Protein AF-A0A3G2SA84-F1 (afdb_monomer)

Secondary structure (DSSP, 8-state):
--HHHHHHHHHHHHHHHHHHHHHHHHHHHHHHHHHHHHHHHHHHHHHHHHHHHHHHHHHHHHHHHHHHHHHHHHHHHHHHHHHHHHHHHHHHHTT------HHHHHHHHHHHHHHHHS-----------HHHHHHHHHHHHTTPPP---------------------PPPP---HHHHHHHHHHHHHHHHHHHHHGGGS--------------S-HHHHHHHHHHHTT--HHHHHT----TTSS-PPPHHHHHHHHHHHHHHHHHHHHHHHHHHHHHHHHHHHH--

Organism: Malassezia restricta (strain ATCC 96810 / NBRC 103918 / CBS 7877) (NCBI:txid425264)

pLDDT: mean 78.72, std 18.04, range [33.28, 97.56]

Foldseek 3Di:
DDPVVVVVVVVVVVVVVVVVVVVVVVVVVVVVVVVVVVVVVVVVVVVVVVVVVVVVVVVVVVVVVVVVVVVVVVVVVVVVVVVVVVVQVVCVVVVNNPPPDVVVVVVVVVVVVVVVPDPDPPDPPPPQDPVLVVVCVVCVVVVHDRDDPPPPPDDDDDDDDDDDDDDDDDDPDDPVVVVVVVVVVVVVVVVVVVVVVPPDPDDDDDDDPPPCDPDPVVVVQVVCVVVVHGPVVVVPDPPPDPPPPDDDPVNVVVVVVVVVVVVVVVVVVVVVVVVVVVVVVVVVVD

Structure (mmCIF, N/CA/C/O backbone):
data_AF-A0A3G2SA84-F1
#
_entry.id   AF-A0A3G2SA84-F1
#
loop_
_atom_site.group_PDB
_atom_site.id
_atom_site.type_s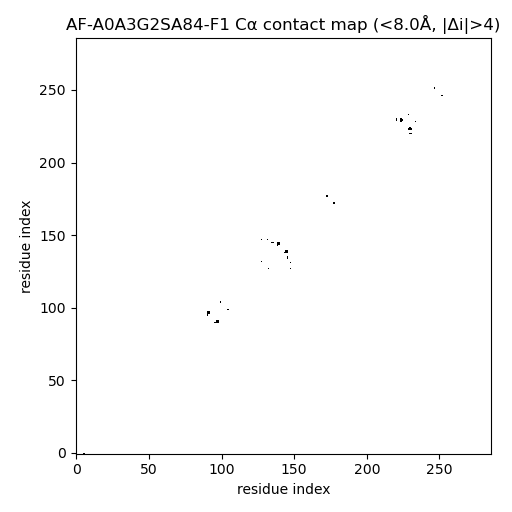ymbol
_atom_site.label_atom_id
_atom_site.label_alt_id
_atom_site.label_comp_id
_atom_site.label_asym_id
_atom_site.label_entity_id
_atom_site.label_seq_id
_atom_site.pdbx_PDB_ins_code
_atom_site.Cartn_x
_atom_site.Cartn_y
_atom_site.Cartn_z
_atom_site.occupancy
_atom_site.B_iso_or_equiv
_atom_site.auth_seq_id
_atom_site.auth_comp_id
_atom_site.auth_asym_id
_atom_site.auth_atom_id
_atom_site.pdbx_PDB_model_num
ATOM 1 N N . MET A 1 1 ? -43.680 -10.833 73.337 1.00 53.16 1 MET A N 1
ATOM 2 C CA . MET A 1 1 ? -42.307 -11.145 72.885 1.00 53.16 1 MET A CA 1
ATOM 3 C C . MET A 1 1 ? -41.329 -10.438 73.801 1.00 53.16 1 MET A C 1
ATOM 5 O O . MET A 1 1 ? -41.550 -9.271 74.111 1.00 53.16 1 MET A O 1
ATOM 9 N N . GLY A 1 2 ? -40.329 -11.151 74.315 1.00 69.25 2 GLY A N 1
ATOM 10 C CA . GLY A 1 2 ? -39.406 -10.612 75.316 1.00 69.25 2 GLY A CA 1
ATOM 11 C C . GLY A 1 2 ? -38.371 -9.669 74.696 1.00 69.25 2 GLY A C 1
ATOM 12 O O . GLY A 1 2 ? -37.896 -9.901 73.588 1.00 69.25 2 GLY A O 1
ATOM 13 N N . SER A 1 3 ? -37.969 -8.618 75.419 1.00 72.12 3 SER A N 1
ATOM 14 C CA . SER A 1 3 ? -36.932 -7.648 74.995 1.00 72.12 3 SER A CA 1
ATOM 15 C C . SER A 1 3 ? -35.609 -8.306 74.543 1.00 72.12 3 SER A C 1
ATOM 17 O O . SER A 1 3 ? -34.886 -7.776 73.699 1.00 72.12 3 SER A O 1
ATOM 19 N N . SER A 1 4 ? -35.299 -9.496 75.060 1.00 75.75 4 SER A N 1
ATOM 20 C CA . SER A 1 4 ? -34.138 -10.315 74.691 1.00 75.75 4 SER A CA 1
ATOM 21 C C . SER A 1 4 ? -34.237 -10.952 73.295 1.00 75.75 4 SER A C 1
ATOM 23 O O . SER A 1 4 ? -33.223 -11.057 72.604 1.00 75.75 4 SER A O 1
ATOM 25 N N . GLU A 1 5 ? -35.431 -11.344 72.851 1.00 81.75 5 GLU A N 1
ATOM 26 C CA . GLU A 1 5 ? -35.658 -11.972 71.540 1.00 81.75 5 GLU A CA 1
ATOM 27 C C . GLU A 1 5 ? -35.527 -10.950 70.408 1.00 81.75 5 GLU A C 1
ATOM 29 O O . GLU A 1 5 ? -34.874 -11.219 69.401 1.00 81.75 5 GLU A O 1
ATOM 34 N N . LEU A 1 6 ? -36.046 -9.736 70.617 1.00 83.38 6 LEU A N 1
ATOM 35 C CA . LEU A 1 6 ? -35.917 -8.623 69.670 1.00 83.38 6 LEU A CA 1
ATOM 36 C C . LEU A 1 6 ? -34.449 -8.238 69.426 1.00 83.38 6 LEU A C 1
ATOM 38 O O . LEU A 1 6 ? -34.050 -8.001 68.287 1.00 83.38 6 LEU A O 1
ATOM 42 N N . LYS A 1 7 ? -33.619 -8.233 70.478 1.00 87.38 7 LYS A N 1
ATOM 43 C CA . LYS A 1 7 ? -32.178 -7.952 70.361 1.00 87.38 7 LYS A CA 1
ATOM 44 C C . LYS A 1 7 ? -31.438 -9.033 69.569 1.00 87.38 7 LYS A C 1
ATOM 46 O O . LYS A 1 7 ? -30.579 -8.699 68.757 1.00 87.38 7 LYS A O 1
ATOM 51 N N . ARG A 1 8 ? -31.776 -10.314 69.769 1.00 87.50 8 ARG A N 1
ATOM 52 C CA . ARG A 1 8 ? -31.201 -11.423 68.984 1.00 87.50 8 ARG A CA 1
ATOM 53 C C . ARG A 1 8 ? -31.606 -11.348 67.514 1.00 87.50 8 ARG A C 1
ATOM 55 O O . ARG A 1 8 ? -30.733 -11.453 66.659 1.00 87.50 8 ARG A O 1
ATOM 62 N N . ALA A 1 9 ? -32.881 -11.092 67.227 1.00 88.38 9 ALA A N 1
ATOM 63 C CA . ALA A 1 9 ? -33.373 -10.957 65.857 1.00 88.38 9 ALA A CA 1
ATOM 64 C C . ALA A 1 9 ? -32.703 -9.789 65.110 1.00 88.38 9 ALA A C 1
ATOM 66 O O . ALA A 1 9 ? -32.281 -9.949 63.966 1.00 88.38 9 ALA A O 1
ATOM 67 N N . ALA A 1 10 ? -32.528 -8.636 65.766 1.00 87.50 10 ALA A N 1
ATOM 68 C CA . ALA A 1 10 ? -31.827 -7.489 65.184 1.00 87.50 10 ALA A CA 1
ATOM 69 C C . ALA A 1 10 ? -30.344 -7.791 64.890 1.00 87.50 10 ALA A C 1
ATOM 71 O O . ALA A 1 10 ? -29.813 -7.395 63.851 1.00 87.50 10 ALA A O 1
ATOM 72 N N . LEU A 1 11 ? -29.675 -8.529 65.781 1.00 91.19 11 LEU A N 1
ATOM 73 C CA . LEU A 1 11 ? -28.276 -8.916 65.605 1.00 91.19 11 LEU A CA 1
ATOM 74 C C . LEU A 1 11 ? -28.107 -9.928 64.459 1.00 91.19 11 LEU A C 1
ATOM 76 O O . LEU A 1 11 ? -27.184 -9.799 63.657 1.00 91.19 11 LEU A O 1
ATOM 80 N N . GLU A 1 12 ? -29.038 -10.872 64.319 1.00 92.44 12 GLU A N 1
ATOM 81 C CA . GLU A 1 12 ? -29.069 -11.831 63.210 1.00 92.44 12 GLU A CA 1
ATOM 82 C C . GLU A 1 12 ? -29.350 -11.143 61.861 1.00 92.44 12 GLU A C 1
ATOM 84 O O . GLU A 1 12 ? -28.709 -11.450 60.855 1.00 92.44 12 GLU A O 1
ATOM 89 N N . GLN A 1 13 ? -30.257 -10.161 61.830 1.00 92.25 13 GLN A N 1
ATOM 90 C CA . GLN A 1 13 ? -30.495 -9.338 60.639 1.00 92.25 13 GLN A CA 1
ATOM 91 C C . GLN A 1 13 ? -29.253 -8.531 60.245 1.00 92.25 13 GLN A C 1
ATOM 93 O O . GLN A 1 13 ? -28.894 -8.503 59.068 1.00 92.25 13 GLN A O 1
ATOM 98 N N . SER A 1 14 ? -28.550 -7.939 61.214 1.00 93.19 14 SER A N 1
ATOM 99 C CA . SER A 1 14 ? -27.297 -7.220 60.960 1.00 93.19 14 SER A CA 1
ATOM 100 C C . SER A 1 14 ? -26.203 -8.142 60.406 1.00 93.19 14 SER A C 1
ATOM 102 O O . SER A 1 14 ? -25.511 -7.782 59.453 1.00 93.19 14 SER A O 1
ATOM 104 N N . GLN A 1 15 ? -26.075 -9.362 60.938 1.00 94.38 15 GLN A N 1
ATOM 105 C CA . GLN A 1 15 ? -25.141 -10.365 60.415 1.00 94.38 15 GLN A CA 1
ATOM 106 C C . GLN A 1 15 ? -25.492 -10.789 58.983 1.00 94.38 15 GLN A C 1
ATOM 108 O O . GLN A 1 15 ? -24.606 -10.855 58.130 1.00 94.38 15 GLN A O 1
ATOM 113 N N . LYS A 1 16 ? -26.780 -11.006 58.684 1.00 95.00 16 LYS A N 1
ATOM 114 C CA . LYS A 1 16 ? -27.248 -11.305 57.321 1.00 95.00 16 LYS A CA 1
ATOM 115 C C . LYS A 1 16 ? -26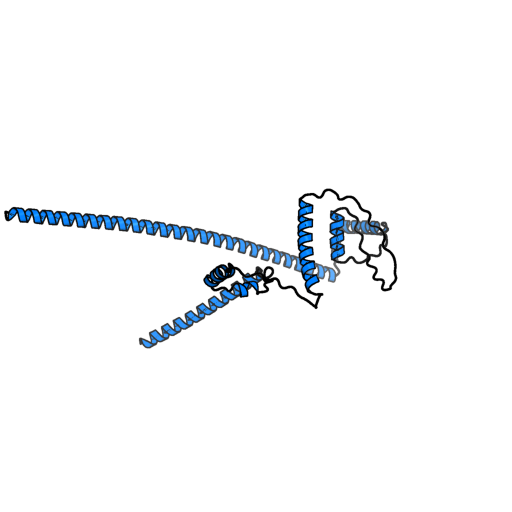.911 -10.168 56.357 1.00 95.00 16 LYS A C 1
ATOM 117 O O . LYS A 1 16 ? -26.348 -10.440 55.300 1.00 95.00 16 LYS A O 1
ATOM 122 N N . GLN A 1 17 ? -27.159 -8.916 56.741 1.00 93.88 17 GLN A N 1
ATOM 123 C CA . GLN A 1 17 ? -26.816 -7.742 55.929 1.00 93.88 17 GLN A CA 1
ATOM 124 C C . GLN A 1 17 ? -25.309 -7.638 55.667 1.00 93.88 17 GLN A C 1
ATOM 126 O O . GLN A 1 17 ? -24.907 -7.435 54.525 1.00 93.88 17 GLN A O 1
ATOM 131 N N . ARG A 1 18 ? -24.463 -7.852 56.684 1.00 94.38 18 ARG A N 1
ATOM 132 C CA . ARG A 1 18 ? -23.000 -7.877 56.508 1.00 94.38 18 ARG A CA 1
ATOM 133 C C . ARG A 1 18 ? -22.563 -8.971 55.537 1.00 94.38 18 ARG A C 1
ATOM 135 O O . ARG A 1 18 ? -21.857 -8.679 54.584 1.00 94.38 18 ARG A O 1
ATOM 142 N N . SER A 1 19 ? -23.084 -10.189 55.693 1.00 94.75 19 SER A N 1
ATOM 143 C CA . SER A 1 19 ? -22.767 -11.298 54.782 1.00 94.75 19 SER A CA 1
ATOM 144 C C . SER A 1 19 ? -23.201 -11.034 53.333 1.00 94.75 19 SER A C 1
ATOM 146 O O . SER A 1 19 ? -22.548 -11.488 52.397 1.00 94.75 19 SER A O 1
ATOM 148 N N . GLN A 1 20 ? -24.298 -10.297 53.129 1.00 95.19 20 GLN A N 1
ATOM 149 C CA . GLN A 1 20 ? -24.756 -9.894 51.798 1.00 95.19 20 GLN A CA 1
ATOM 150 C C . GLN A 1 20 ? -23.843 -8.824 51.192 1.00 95.19 20 GLN A C 1
ATOM 152 O O . GLN A 1 20 ? -23.526 -8.906 50.008 1.00 95.19 20 GLN A O 1
ATOM 157 N N . LEU A 1 21 ? -23.385 -7.861 51.997 1.00 94.81 21 LEU A N 1
ATOM 158 C CA . LEU A 1 21 ? -22.414 -6.854 51.568 1.00 94.81 21 LEU A CA 1
ATOM 159 C C . LEU A 1 21 ? -21.064 -7.485 51.211 1.00 94.81 21 LEU A C 1
ATOM 161 O O . LEU A 1 21 ? -20.511 -7.157 50.164 1.00 94.81 21 LEU A O 1
ATOM 165 N N . ASP A 1 22 ? -20.573 -8.427 52.016 1.00 95.56 22 ASP A N 1
ATOM 166 C CA . ASP A 1 22 ? -19.314 -9.129 51.750 1.00 95.56 22 ASP A CA 1
ATOM 167 C C . ASP A 1 22 ? -19.397 -9.942 50.451 1.00 95.56 22 ASP A C 1
ATOM 169 O O . ASP A 1 22 ? -18.521 -9.836 49.592 1.00 95.56 22 ASP A O 1
ATOM 173 N N . LYS A 1 23 ? -20.506 -10.663 50.230 1.00 96.25 23 LYS A N 1
ATOM 174 C CA . LYS A 1 23 ? -20.761 -11.368 48.962 1.00 96.25 23 LYS A CA 1
ATOM 175 C C . LYS A 1 23 ? -20.810 -10.416 47.767 1.00 96.25 23 LYS A C 1
ATOM 177 O O . LYS A 1 23 ? -20.196 -10.697 46.742 1.00 96.25 23 LYS A O 1
ATOM 182 N N . ALA A 1 24 ? -21.485 -9.274 47.898 1.00 95.81 24 ALA A N 1
ATOM 183 C CA . ALA A 1 24 ? -21.556 -8.279 46.830 1.00 95.81 24 ALA A CA 1
ATOM 184 C C . ALA A 1 24 ? -20.178 -7.662 46.515 1.00 95.81 24 ALA A C 1
ATOM 186 O O . ALA A 1 24 ? -19.856 -7.407 45.351 1.00 95.81 24 ALA A O 1
ATOM 187 N N . LEU A 1 25 ? -19.338 -7.443 47.534 1.00 96.12 25 LEU A N 1
ATOM 188 C CA . LEU A 1 25 ? -17.960 -6.979 47.357 1.00 96.12 25 LEU A CA 1
ATOM 189 C C . LEU A 1 25 ? -17.093 -8.032 46.661 1.00 96.12 25 LEU A C 1
ATOM 191 O O . LEU A 1 25 ? -16.345 -7.690 45.742 1.00 96.12 25 LEU A O 1
ATOM 195 N N . GLU A 1 26 ? -17.220 -9.304 47.040 1.00 96.00 26 GLU A N 1
ATOM 196 C CA . GLU A 1 26 ? -16.517 -10.406 46.383 1.00 96.00 26 GLU A CA 1
ATOM 197 C C . GLU A 1 26 ? -16.931 -10.569 44.917 1.00 96.00 26 GLU A C 1
ATOM 199 O O . GLU A 1 26 ? -16.066 -10.707 44.049 1.00 96.00 26 GLU A O 1
ATOM 204 N N . GLU A 1 27 ? -18.229 -10.511 44.612 1.00 95.69 27 GLU A N 1
ATOM 205 C CA . GLU A 1 27 ? -18.736 -10.574 43.238 1.00 95.69 27 GLU A CA 1
ATOM 206 C C . GLU A 1 27 ? -18.230 -9.401 42.398 1.00 95.69 27 GLU A C 1
ATOM 208 O O . GLU A 1 27 ? -17.755 -9.596 41.276 1.00 95.69 27 GLU A O 1
ATOM 213 N N . ARG A 1 28 ? -18.230 -8.186 42.956 1.00 95.25 28 ARG A N 1
ATOM 214 C CA . ARG A 1 28 ? -17.665 -7.010 42.287 1.00 95.25 28 ARG A CA 1
ATOM 215 C C . ARG A 1 28 ? -16.163 -7.165 42.036 1.00 95.25 28 ARG A C 1
ATOM 217 O O . ARG A 1 28 ? -15.685 -6.785 40.968 1.00 95.25 28 ARG A O 1
ATOM 224 N N . ALA A 1 29 ? -15.420 -7.734 42.983 1.00 95.94 29 ALA A N 1
ATOM 225 C CA . ALA A 1 29 ? -13.989 -7.991 42.836 1.00 95.94 29 ALA A CA 1
ATOM 226 C C . ALA A 1 29 ? -13.683 -9.099 41.813 1.00 95.94 29 ALA A C 1
ATOM 228 O O . ALA A 1 29 ? -12.644 -9.052 41.154 1.00 95.94 29 ALA A O 1
ATOM 229 N N . ARG A 1 30 ? -14.560 -10.101 41.668 1.00 96.38 30 ARG A N 1
ATOM 230 C CA . ARG A 1 30 ? -14.465 -11.117 40.603 1.00 96.38 30 ARG A CA 1
ATOM 231 C C . ARG A 1 30 ? -14.746 -10.494 39.241 1.00 96.38 30 ARG A C 1
ATOM 233 O O . ARG A 1 30 ? -13.886 -10.563 38.373 1.00 96.38 30 ARG A O 1
ATOM 240 N N . LYS A 1 31 ? -15.857 -9.765 39.114 1.00 96.50 31 LYS A N 1
ATOM 241 C CA . LYS A 1 31 ? -16.227 -9.068 37.879 1.00 96.50 31 LYS A CA 1
ATOM 242 C C . LYS A 1 31 ? -15.128 -8.121 37.402 1.00 96.50 31 LYS A C 1
ATOM 244 O O . LYS A 1 31 ? -14.775 -8.148 36.234 1.00 96.50 31 LYS A O 1
ATOM 249 N N . LYS A 1 32 ? -14.520 -7.350 38.311 1.00 97.12 32 LYS A N 1
ATOM 250 C CA . LYS A 1 32 ? -13.402 -6.461 37.969 1.00 97.12 32 LYS A CA 1
ATOM 251 C C . LYS A 1 32 ? -12.199 -7.225 37.402 1.00 97.12 32 LYS A C 1
ATOM 253 O O . LYS A 1 32 ? -11.620 -6.785 36.418 1.00 97.12 32 LYS A O 1
ATOM 258 N N . ARG A 1 33 ? -11.838 -8.367 37.996 1.00 96.06 33 ARG A N 1
ATOM 259 C CA . ARG A 1 33 ? -10.738 -9.212 37.500 1.00 96.06 33 ARG A CA 1
ATOM 260 C C . ARG A 1 33 ? -11.055 -9.821 36.137 1.00 96.06 33 ARG A C 1
ATOM 262 O O . ARG A 1 33 ? -10.176 -9.878 35.284 1.00 96.06 33 ARG A O 1
ATOM 269 N N . ASP A 1 34 ? -12.292 -10.254 35.924 1.00 95.81 34 ASP A N 1
ATOM 270 C CA . ASP A 1 34 ? -12.723 -10.794 34.634 1.00 95.81 34 ASP A CA 1
ATOM 271 C C . ASP A 1 34 ? -12.750 -9.700 33.558 1.00 95.81 34 ASP A C 1
ATOM 273 O O . ASP A 1 34 ? -12.231 -9.906 32.463 1.00 95.81 34 ASP A O 1
ATOM 277 N N . ASP A 1 35 ? -13.240 -8.504 33.891 1.00 95.62 35 ASP A N 1
ATOM 278 C CA . ASP A 1 35 ? -13.204 -7.337 33.008 1.00 95.62 35 ASP A CA 1
ATOM 279 C C . ASP A 1 35 ? -11.753 -6.963 32.650 1.00 95.62 35 ASP A C 1
ATOM 281 O O . ASP A 1 35 ? -11.444 -6.745 31.480 1.00 95.62 35 ASP A O 1
ATOM 285 N N . GLU A 1 36 ? -10.834 -6.949 33.621 1.00 96.44 36 GLU A N 1
ATOM 286 C CA . GLU A 1 36 ? -9.402 -6.699 33.391 1.00 96.44 36 GLU A CA 1
ATOM 287 C C . GLU A 1 36 ? -8.766 -7.753 32.469 1.00 96.44 36 GLU A C 1
ATOM 289 O O . GLU A 1 36 ? -7.988 -7.398 31.580 1.00 96.44 36 GLU A O 1
ATOM 294 N N . ARG A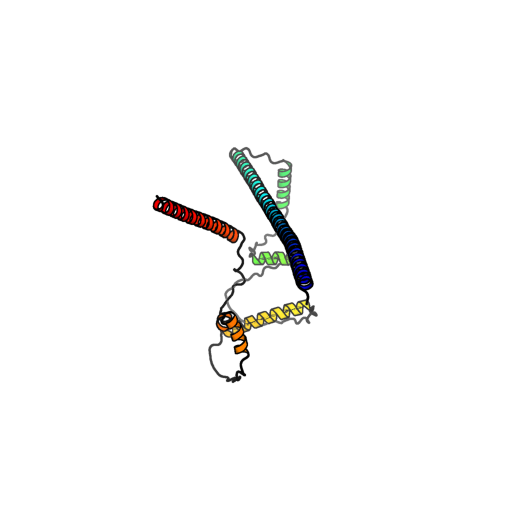 1 37 ? -9.125 -9.035 32.620 1.00 96.31 37 ARG A N 1
ATOM 295 C CA . ARG A 1 37 ? -8.673 -10.112 31.722 1.00 96.31 37 ARG A CA 1
ATOM 296 C C . ARG A 1 37 ? -9.211 -9.942 30.306 1.00 96.31 37 ARG A C 1
ATOM 298 O O . ARG A 1 37 ? -8.455 -10.052 29.349 1.00 96.31 37 ARG A O 1
ATOM 305 N N . VAL A 1 38 ? -10.491 -9.615 30.156 1.00 96.88 38 VAL A N 1
ATOM 306 C CA . VAL A 1 38 ? -11.087 -9.370 28.836 1.00 96.88 38 VAL A CA 1
ATOM 307 C C . VAL A 1 38 ? -10.446 -8.151 28.167 1.00 96.88 38 VAL A C 1
ATOM 309 O O . VAL A 1 38 ? -10.205 -8.158 26.958 1.00 96.88 38 VAL A O 1
ATOM 312 N N . GLN A 1 39 ? -10.139 -7.099 28.929 1.00 95.00 39 GLN A N 1
ATOM 313 C CA . GLN A 1 39 ? -9.450 -5.922 28.397 1.00 95.00 39 GLN A CA 1
ATOM 314 C C . GLN A 1 39 ? -8.013 -6.238 27.978 1.00 95.00 39 GLN A C 1
ATOM 316 O O . GLN A 1 39 ? -7.591 -5.795 26.909 1.00 95.00 39 GLN A O 1
ATOM 321 N N . SER A 1 40 ? -7.274 -7.022 28.767 1.00 95.88 40 SER A N 1
ATOM 322 C CA . SER A 1 40 ? -5.909 -7.418 28.411 1.00 95.88 40 SER A CA 1
ATOM 323 C C . SER A 1 40 ? -5.882 -8.342 27.192 1.00 95.88 40 SER A C 1
ATOM 325 O O . SER A 1 40 ? -5.071 -8.130 26.295 1.00 95.88 40 SER A O 1
ATOM 327 N N . GLU A 1 41 ? -6.821 -9.282 27.070 1.00 96.19 41 GLU A N 1
ATOM 328 C CA . GLU A 1 41 ? -6.967 -10.124 25.877 1.00 96.19 41 GLU A CA 1
ATOM 329 C C . GLU A 1 41 ? -7.286 -9.295 24.627 1.00 96.19 41 GLU A C 1
ATOM 331 O O . GLU A 1 41 ? -6.650 -9.470 23.587 1.00 96.19 41 GLU A O 1
ATOM 336 N N . ARG A 1 42 ? -8.207 -8.326 24.719 1.00 96.12 42 ARG A N 1
ATOM 337 C CA . ARG A 1 42 ? -8.501 -7.402 23.607 1.00 96.12 42 ARG A CA 1
ATOM 338 C C . ARG A 1 42 ? -7.301 -6.530 23.247 1.00 96.12 42 ARG A C 1
ATOM 340 O O . ARG A 1 42 ? -7.072 -6.267 22.066 1.00 96.12 42 ARG A O 1
ATOM 347 N N . ALA A 1 43 ? -6.543 -6.067 24.238 1.00 95.25 43 ALA A N 1
ATOM 348 C CA . ALA A 1 43 ? -5.325 -5.296 24.012 1.00 95.25 43 ALA A CA 1
ATOM 349 C C . ALA A 1 43 ? -4.257 -6.143 23.306 1.00 95.25 43 ALA A C 1
ATOM 351 O O . ALA A 1 43 ? -3.666 -5.678 22.332 1.00 95.25 43 ALA A O 1
ATOM 352 N N . ASN A 1 44 ? -4.081 -7.399 23.722 1.00 96.31 44 ASN A N 1
ATOM 353 C CA . ASN A 1 44 ? -3.167 -8.343 23.086 1.00 96.31 44 ASN A CA 1
ATOM 354 C C . ASN A 1 44 ? -3.582 -8.636 21.640 1.00 96.31 44 ASN A C 1
ATOM 356 O O . ASN A 1 44 ? -2.754 -8.522 20.743 1.00 96.31 44 ASN A O 1
ATOM 360 N N . GLN A 1 45 ? -4.867 -8.886 21.377 1.00 95.62 45 GLN A N 1
ATOM 361 C CA . GLN A 1 45 ? -5.375 -9.087 20.013 1.00 95.62 45 GLN A CA 1
ATOM 362 C C . GLN A 1 45 ? -5.126 -7.869 19.113 1.00 95.62 45 GLN A C 1
ATOM 364 O O . GLN A 1 45 ? -4.734 -8.010 17.953 1.00 95.62 45 GLN A O 1
ATOM 369 N N . ARG A 1 46 ? -5.315 -6.651 19.640 1.00 95.06 46 ARG A N 1
ATOM 370 C CA . ARG A 1 46 ? -4.984 -5.416 18.912 1.00 95.06 46 ARG A CA 1
ATOM 371 C C . ARG A 1 46 ? -3.485 -5.310 18.649 1.00 95.06 46 ARG A C 1
ATOM 373 O O . ARG A 1 46 ? -3.095 -4.967 17.537 1.00 95.06 46 ARG A O 1
ATOM 380 N N . ALA A 1 47 ? -2.649 -5.616 19.638 1.00 95.56 47 ALA A N 1
ATOM 381 C CA . ALA A 1 47 ? -1.197 -5.582 19.492 1.00 95.56 47 ALA A CA 1
ATOM 382 C C . ALA A 1 47 ? -0.702 -6.596 18.448 1.00 95.56 47 ALA A C 1
ATOM 384 O O . ALA A 1 47 ? 0.101 -6.240 17.587 1.00 95.56 47 ALA A O 1
ATOM 385 N N . GLU A 1 48 ? -1.229 -7.820 18.462 1.00 95.88 48 GLU A N 1
ATOM 386 C CA . GLU A 1 48 ? -0.937 -8.854 17.464 1.00 95.88 48 GLU A CA 1
ATOM 387 C C . GLU A 1 48 ? -1.367 -8.428 16.058 1.00 95.88 48 GLU A C 1
ATOM 389 O O . GLU A 1 48 ? -0.613 -8.593 15.095 1.00 95.88 48 GLU A O 1
ATOM 394 N N . TRP A 1 49 ? -2.553 -7.826 15.928 1.00 95.62 49 TRP A N 1
ATOM 395 C CA . TRP A 1 49 ? -3.026 -7.299 14.651 1.00 95.62 49 TRP A CA 1
ATOM 396 C C . TRP A 1 49 ? -2.101 -6.198 14.115 1.00 95.62 49 TRP A C 1
ATOM 398 O O . TRP A 1 49 ? -1.660 -6.278 12.966 1.00 95.62 49 TRP A O 1
ATOM 408 N N . MET A 1 50 ? -1.722 -5.231 14.959 1.00 95.12 50 MET A N 1
ATOM 409 C CA . MET A 1 50 ? -0.777 -4.167 14.595 1.00 95.12 50 MET A CA 1
ATOM 410 C C . MET A 1 50 ? 0.608 -4.724 14.241 1.00 95.12 50 MET A C 1
ATOM 412 O O . MET A 1 50 ? 1.240 -4.254 13.297 1.00 95.12 50 MET A O 1
ATOM 416 N N . ALA A 1 51 ? 1.099 -5.735 14.962 1.00 94.44 51 ALA A N 1
ATOM 417 C CA . ALA A 1 51 ? 2.375 -6.383 14.661 1.00 94.44 51 ALA A CA 1
ATOM 418 C C . ALA A 1 51 ? 2.341 -7.074 13.289 1.00 94.44 51 ALA A C 1
ATOM 420 O O . ALA A 1 51 ? 3.264 -6.927 12.485 1.00 94.44 51 ALA A O 1
ATOM 421 N N . ARG A 1 52 ? 1.238 -7.762 12.975 1.00 93.56 52 ARG A N 1
ATOM 422 C CA . ARG A 1 52 ? 1.023 -8.384 11.664 1.00 93.56 52 ARG A CA 1
ATOM 423 C C . ARG A 1 52 ? 0.934 -7.347 10.544 1.00 93.56 52 ARG A C 1
ATOM 425 O O . ARG A 1 52 ? 1.446 -7.583 9.450 1.00 93.56 52 ARG A O 1
ATOM 432 N N . GLU A 1 53 ? 0.296 -6.210 10.800 1.00 93.69 53 GLU A N 1
ATOM 433 C CA . GLU A 1 53 ? 0.209 -5.101 9.850 1.00 93.69 53 GLU A CA 1
ATOM 434 C C . GLU A 1 53 ? 1.587 -4.472 9.584 1.00 93.69 53 GLU A C 1
ATOM 436 O O . GLU A 1 53 ? 1.958 -4.268 8.426 1.00 93.69 53 GLU A O 1
ATOM 441 N N . ARG A 1 54 ? 2.391 -4.253 10.634 1.00 94.75 54 ARG A N 1
ATOM 442 C CA . ARG A 1 54 ? 3.778 -3.774 10.511 1.00 94.75 54 ARG A CA 1
ATOM 443 C C . ARG A 1 54 ? 4.618 -4.709 9.652 1.00 94.75 54 ARG A C 1
ATOM 445 O O . ARG A 1 54 ? 5.260 -4.242 8.720 1.00 94.75 54 ARG A O 1
ATOM 452 N N . LEU A 1 55 ? 4.527 -6.017 9.883 1.00 93.94 55 LEU A N 1
ATOM 453 C CA . LEU A 1 55 ? 5.269 -7.006 9.100 1.00 93.94 55 LEU A CA 1
ATOM 454 C C . LEU A 1 55 ? 4.852 -7.006 7.619 1.00 93.94 55 LEU A C 1
ATOM 456 O O . LEU A 1 55 ? 5.695 -7.136 6.732 1.00 93.94 55 LEU A O 1
ATOM 460 N N . ARG A 1 56 ? 3.560 -6.801 7.317 1.00 94.00 56 ARG A N 1
ATOM 461 C CA . ARG A 1 56 ? 3.099 -6.614 5.928 1.00 94.00 56 ARG A CA 1
ATOM 462 C C . ARG A 1 56 ? 3.694 -5.357 5.295 1.00 94.00 56 ARG A C 1
ATOM 464 O O . ARG A 1 56 ? 4.166 -5.429 4.162 1.00 94.00 56 ARG A O 1
ATOM 471 N N . ARG A 1 57 ? 3.695 -4.234 6.017 1.00 94.69 57 ARG A N 1
ATOM 472 C CA . ARG A 1 57 ? 4.265 -2.962 5.547 1.00 94.69 57 ARG A CA 1
ATOM 473 C C . ARG A 1 57 ? 5.774 -3.053 5.342 1.00 94.69 57 ARG A C 1
ATOM 475 O O . ARG A 1 57 ? 6.278 -2.555 4.343 1.00 94.69 57 ARG A O 1
ATOM 482 N N . GLU A 1 58 ? 6.495 -3.714 6.240 1.00 94.50 58 GLU A N 1
ATOM 483 C CA . GLU A 1 58 ? 7.932 -3.964 6.093 1.00 94.50 58 GLU A CA 1
ATOM 484 C C . GLU A 1 58 ? 8.229 -4.840 4.879 1.00 94.50 58 GLU A C 1
ATOM 486 O O . GLU A 1 58 ? 9.115 -4.510 4.096 1.00 94.50 58 GLU A O 1
ATOM 491 N N . LYS A 1 59 ? 7.439 -5.896 4.653 1.00 95.06 59 LYS A N 1
ATOM 492 C CA . LYS A 1 59 ? 7.574 -6.733 3.458 1.00 95.06 59 LYS A CA 1
ATOM 493 C C . LYS A 1 59 ? 7.352 -5.938 2.169 1.00 95.06 59 LYS A C 1
ATOM 495 O O . LYS A 1 59 ? 8.103 -6.117 1.217 1.00 95.06 59 LYS A O 1
ATOM 500 N N . GLN A 1 60 ? 6.350 -5.058 2.135 1.00 92.19 60 GLN A N 1
ATOM 501 C CA . GLN A 1 60 ? 6.123 -4.169 0.990 1.00 92.19 60 GLN A CA 1
ATOM 502 C C . GLN A 1 60 ? 7.304 -3.215 0.780 1.00 92.19 60 GLN A C 1
ATOM 504 O O . GLN A 1 60 ? 7.846 -3.157 -0.318 1.00 92.19 60 GLN A O 1
ATOM 509 N N . ARG A 1 61 ? 7.779 -2.560 1.846 1.00 95.44 61 ARG A N 1
ATOM 510 C CA . ARG A 1 61 ? 8.954 -1.676 1.783 1.00 95.44 61 ARG A CA 1
ATOM 511 C C . ARG A 1 61 ? 10.205 -2.398 1.288 1.00 95.44 61 ARG A C 1
ATOM 513 O O . ARG A 1 61 ? 10.957 -1.813 0.521 1.00 95.44 61 ARG A O 1
ATOM 520 N N . ALA A 1 62 ? 10.422 -3.645 1.702 1.00 95.50 62 ALA A N 1
ATOM 521 C CA . ALA A 1 62 ? 11.549 -4.448 1.237 1.00 95.50 62 ALA A CA 1
ATOM 522 C C . ALA A 1 62 ? 11.463 -4.732 -0.272 1.00 95.50 62 ALA A C 1
ATOM 524 O O . ALA A 1 62 ? 12.449 -4.561 -0.983 1.00 95.50 62 ALA A O 1
ATOM 525 N N . LEU A 1 63 ? 10.276 -5.088 -0.777 1.00 94.88 63 LEU A N 1
ATOM 526 C CA . LEU A 1 63 ? 10.052 -5.287 -2.214 1.00 94.88 63 LEU A CA 1
ATOM 527 C C . LEU A 1 63 ? 10.258 -3.992 -3.012 1.00 94.88 63 LEU A C 1
ATOM 529 O O . LEU A 1 63 ? 10.847 -4.011 -4.092 1.00 94.88 63 LEU A O 1
ATOM 533 N N . ASP A 1 64 ? 9.805 -2.856 -2.484 1.00 93.75 64 ASP A N 1
ATOM 534 C CA . ASP A 1 64 ? 10.001 -1.559 -3.135 1.00 93.75 64 ASP A CA 1
ATOM 535 C C . ASP A 1 64 ? 11.478 -1.145 -3.144 1.00 93.75 64 ASP A C 1
ATOM 537 O O . ASP A 1 64 ? 11.974 -0.647 -4.156 1.00 93.75 64 ASP A O 1
ATOM 541 N N . GLN A 1 65 ? 12.208 -1.404 -2.056 1.00 95.62 65 GLN A N 1
ATOM 542 C CA . GLN A 1 65 ? 13.655 -1.196 -1.993 1.00 95.62 65 GLN A CA 1
ATOM 543 C C . GLN A 1 65 ? 14.390 -2.050 -3.031 1.00 95.62 65 GLN A C 1
ATOM 545 O O . GLN A 1 65 ? 15.201 -1.508 -3.782 1.00 95.62 65 GLN A O 1
ATOM 550 N N . GLU A 1 66 ? 14.049 -3.334 -3.155 1.00 94.88 66 GLU A N 1
ATOM 551 C CA . GLU A 1 66 ? 14.625 -4.228 -4.166 1.00 94.88 66 GLU A CA 1
ATOM 552 C C . GLU A 1 66 ? 14.361 -3.716 -5.594 1.00 94.88 66 GLU A C 1
ATOM 554 O O . GLU A 1 66 ? 15.265 -3.680 -6.433 1.00 94.88 66 GLU A O 1
ATOM 559 N N . ARG A 1 67 ? 13.142 -3.233 -5.879 1.00 96.31 67 ARG A N 1
ATOM 560 C CA . ARG A 1 67 ? 12.813 -2.619 -7.180 1.00 96.31 67 ARG A CA 1
ATOM 561 C C . ARG A 1 67 ? 13.646 -1.367 -7.448 1.00 96.31 67 ARG A C 1
ATOM 563 O O . ARG A 1 67 ? 14.126 -1.192 -8.570 1.00 96.31 67 ARG A O 1
ATOM 570 N N . ILE A 1 68 ? 13.833 -0.504 -6.449 1.00 96.06 68 ILE A N 1
ATOM 571 C CA . ILE A 1 68 ? 14.652 0.711 -6.572 1.00 96.06 68 ILE A CA 1
ATOM 572 C C . ILE A 1 68 ? 16.119 0.348 -6.827 1.00 96.06 68 ILE A C 1
ATOM 574 O O . ILE A 1 68 ? 16.764 0.960 -7.680 1.00 96.06 68 ILE A O 1
ATOM 578 N N . GLU A 1 69 ? 16.660 -0.643 -6.122 1.00 95.94 69 GLU A N 1
ATOM 579 C CA . GLU A 1 69 ? 18.031 -1.121 -6.326 1.00 95.94 69 GLU A CA 1
ATOM 580 C C . GLU A 1 69 ? 18.219 -1.717 -7.721 1.00 95.94 69 GLU A C 1
ATOM 582 O O . GLU A 1 69 ? 19.149 -1.329 -8.430 1.00 95.94 69 GLU A O 1
ATOM 587 N N . MET A 1 70 ? 17.280 -2.548 -8.179 1.00 95.69 70 MET A N 1
ATOM 588 C CA . MET A 1 70 ? 17.287 -3.092 -9.537 1.00 95.69 70 MET A CA 1
ATOM 589 C C . MET A 1 70 ? 17.275 -1.980 -10.597 1.00 95.69 70 MET A C 1
ATOM 591 O O . MET A 1 70 ? 18.021 -2.046 -11.577 1.00 95.69 70 MET A O 1
ATOM 595 N N . GLN A 1 71 ? 16.465 -0.934 -10.405 1.00 96.44 71 GLN A N 1
ATOM 596 C CA . GLN A 1 71 ? 16.440 0.221 -11.305 1.00 96.44 71 GLN A CA 1
ATOM 597 C C . GLN A 1 71 ? 17.761 0.994 -11.289 1.00 96.44 71 GLN A C 1
ATOM 599 O O . GLN A 1 71 ? 18.266 1.350 -12.355 1.00 96.44 71 GLN A O 1
ATOM 604 N N . LYS A 1 72 ? 18.354 1.218 -10.111 1.00 97.50 72 LYS A N 1
ATOM 605 C CA . LYS A 1 72 ? 19.667 1.865 -9.982 1.00 97.50 72 LYS A CA 1
ATOM 606 C C . LYS A 1 72 ? 20.759 1.055 -10.668 1.00 97.50 72 LYS A C 1
ATOM 608 O O . LYS A 1 72 ? 21.594 1.625 -11.364 1.00 97.50 72 LYS A O 1
ATOM 613 N N . ASP A 1 73 ? 20.747 -0.263 -10.531 1.00 95.69 73 ASP A N 1
ATOM 614 C CA . ASP A 1 73 ? 21.722 -1.127 -11.189 1.00 95.69 73 ASP A CA 1
ATOM 615 C C . ASP A 1 73 ? 21.517 -1.177 -12.704 1.00 95.69 73 ASP A C 1
ATOM 617 O O . ASP A 1 73 ? 22.489 -1.139 -13.463 1.00 95.69 73 ASP A O 1
ATOM 621 N N . ALA A 1 74 ? 20.268 -1.168 -13.175 1.00 96.69 74 ALA A N 1
ATOM 622 C CA . ALA A 1 74 ? 19.962 -1.018 -14.594 1.00 96.69 74 ALA A CA 1
ATOM 623 C C . ALA A 1 74 ? 20.447 0.337 -15.142 1.00 96.69 74 ALA A C 1
ATOM 625 O O . ALA A 1 74 ? 21.038 0.385 -16.224 1.00 96.69 74 ALA A O 1
ATOM 626 N N . GLN A 1 75 ? 20.266 1.425 -14.386 1.00 97.00 75 GLN A N 1
ATOM 627 C CA . GLN A 1 75 ? 20.781 2.752 -14.734 1.00 97.00 75 GLN A CA 1
ATOM 628 C C . GLN A 1 75 ? 22.310 2.764 -14.778 1.00 97.00 75 GLN A C 1
ATOM 630 O O . GLN A 1 75 ? 22.873 3.155 -15.797 1.00 97.00 75 GLN A O 1
ATOM 635 N N . LYS A 1 76 ? 22.991 2.234 -13.756 1.00 97.56 76 LYS A N 1
ATOM 636 C CA . LYS A 1 76 ? 24.458 2.105 -13.741 1.00 97.56 76 LYS A CA 1
ATOM 637 C C . LYS A 1 76 ? 24.972 1.301 -14.934 1.00 97.56 76 LYS A C 1
ATOM 639 O O . LYS A 1 76 ? 25.954 1.691 -15.559 1.00 97.56 76 LYS A O 1
ATOM 644 N N . ARG A 1 77 ? 24.308 0.195 -15.292 1.00 96.25 77 ARG A N 1
ATOM 645 C CA . ARG A 1 77 ? 24.652 -0.599 -16.486 1.00 96.25 77 ARG A CA 1
ATOM 646 C C . ARG A 1 77 ? 24.461 0.201 -17.770 1.00 96.25 77 ARG A C 1
ATOM 648 O O . ARG A 1 77 ? 25.321 0.148 -18.647 1.00 96.25 77 ARG A O 1
ATOM 655 N N . ARG A 1 78 ? 23.369 0.962 -17.879 1.00 96.12 78 ARG A N 1
ATOM 656 C CA . ARG A 1 78 ? 23.097 1.834 -19.029 1.00 96.12 78 ARG A CA 1
ATOM 657 C C . ARG A 1 78 ? 24.134 2.949 -19.151 1.00 96.12 78 ARG A C 1
ATOM 659 O O . ARG A 1 78 ? 24.635 3.178 -20.246 1.00 96.12 78 ARG A O 1
ATOM 666 N N . GLU A 1 79 ? 24.492 3.600 -18.051 1.00 96.50 79 GLU A N 1
ATOM 667 C CA . GLU A 1 79 ? 25.534 4.629 -18.011 1.00 96.50 79 GLU A CA 1
ATOM 668 C C . GLU A 1 79 ? 26.914 4.060 -18.345 1.00 96.50 79 GLU A C 1
ATOM 670 O O . GLU A 1 79 ? 27.653 4.652 -19.129 1.00 96.50 79 GLU A O 1
ATOM 675 N N . ALA A 1 80 ? 27.262 2.888 -17.808 1.00 95.62 80 ALA A N 1
ATOM 676 C CA . ALA A 1 80 ? 28.512 2.210 -18.134 1.00 95.62 80 ALA A CA 1
ATOM 677 C C . ALA A 1 80 ? 28.583 1.842 -19.624 1.00 95.62 80 ALA A C 1
ATOM 679 O O . ALA A 1 80 ? 29.608 2.074 -20.265 1.00 95.62 80 ALA A O 1
ATOM 680 N N . ALA A 1 81 ? 27.485 1.333 -20.196 1.00 94.75 81 ALA A N 1
ATOM 681 C CA . ALA A 1 81 ? 27.380 1.058 -21.626 1.00 94.75 81 ALA A CA 1
ATOM 682 C C . ALA A 1 81 ? 27.477 2.341 -22.469 1.00 94.75 81 ALA A C 1
ATOM 684 O O . ALA A 1 81 ? 28.160 2.341 -23.490 1.00 94.75 81 ALA A O 1
ATOM 685 N N . ALA A 1 82 ? 26.857 3.440 -22.029 1.00 95.25 82 ALA A N 1
ATOM 686 C CA . ALA A 1 82 ? 26.946 4.738 -22.696 1.00 95.25 82 ALA A CA 1
ATOM 687 C C . ALA A 1 82 ? 28.383 5.282 -22.686 1.00 95.25 82 ALA A C 1
ATOM 689 O O . ALA A 1 82 ? 28.903 5.634 -23.741 1.00 95.25 82 ALA A O 1
ATOM 690 N N . ARG A 1 83 ? 29.072 5.250 -21.536 1.00 95.06 83 ARG A N 1
ATOM 691 C CA . ARG A 1 83 ? 30.493 5.631 -21.440 1.00 95.06 83 ARG A CA 1
ATOM 692 C C . ARG A 1 83 ? 31.392 4.735 -22.290 1.00 95.06 83 ARG A C 1
ATOM 694 O O . ARG A 1 83 ? 32.351 5.217 -22.884 1.00 95.06 83 ARG A O 1
ATOM 701 N N . ALA A 1 84 ? 31.113 3.433 -22.355 1.00 92.94 84 ALA A N 1
ATOM 702 C CA . ALA A 1 84 ? 31.859 2.519 -23.218 1.00 92.94 84 ALA A CA 1
ATOM 703 C C . ALA A 1 84 ? 31.637 2.838 -24.706 1.00 92.94 84 ALA A C 1
ATOM 705 O O . ALA A 1 84 ? 32.594 2.842 -25.479 1.00 92.94 84 ALA A O 1
ATOM 706 N N . ALA A 1 85 ? 30.401 3.156 -25.100 1.00 91.38 85 ALA A N 1
ATOM 707 C CA . ALA A 1 85 ? 30.070 3.577 -26.458 1.00 91.38 85 ALA A CA 1
ATOM 708 C C . ALA A 1 85 ? 30.731 4.915 -26.823 1.00 91.38 85 ALA A C 1
ATOM 710 O O . ALA A 1 85 ? 31.254 5.049 -27.927 1.00 91.38 85 ALA A O 1
ATOM 711 N N . GLU A 1 86 ? 30.766 5.873 -25.896 1.00 91.31 86 GLU A N 1
ATOM 712 C CA . GLU A 1 86 ? 31.455 7.154 -26.068 1.00 91.31 86 GLU A CA 1
ATOM 713 C C . GLU A 1 86 ? 32.965 6.955 -26.250 1.00 91.31 86 GLU A C 1
ATOM 715 O O . GLU A 1 86 ? 33.539 7.444 -27.222 1.00 91.31 86 GLU A O 1
ATOM 720 N N . LYS A 1 87 ? 33.605 6.146 -25.393 1.00 91.00 87 LYS A N 1
ATOM 721 C CA . LYS A 1 87 ? 35.022 5.778 -25.552 1.00 91.00 87 LYS A CA 1
ATOM 722 C C . LYS A 1 87 ? 35.295 5.127 -26.909 1.00 91.00 87 LYS A C 1
ATOM 724 O O . LYS A 1 87 ? 36.235 5.519 -27.595 1.00 91.00 87 LYS A O 1
ATOM 729 N N . ALA A 1 88 ? 34.450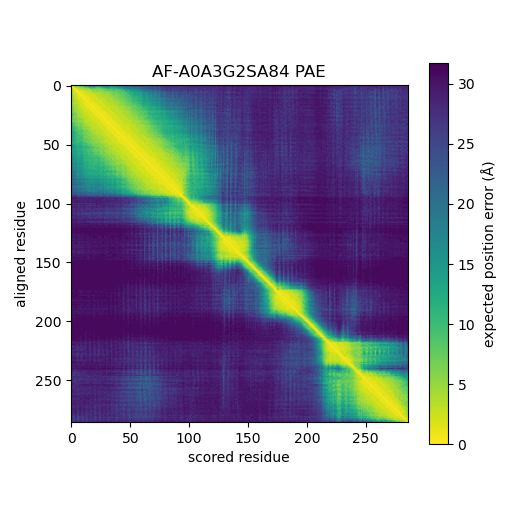 4.186 -27.329 1.00 86.44 88 ALA A N 1
ATOM 730 C CA . ALA A 1 88 ? 34.574 3.540 -28.634 1.00 86.44 88 ALA A CA 1
ATOM 731 C C . ALA A 1 88 ? 34.370 4.523 -29.805 1.00 86.44 88 ALA A C 1
ATOM 733 O O . ALA A 1 88 ? 35.025 4.399 -30.841 1.00 86.44 88 ALA A O 1
ATOM 734 N N . ALA A 1 89 ? 33.481 5.511 -29.658 1.00 87.31 89 ALA A N 1
ATOM 735 C CA . ALA A 1 89 ? 33.274 6.561 -30.651 1.00 87.31 89 ALA A CA 1
ATOM 736 C C . ALA A 1 89 ? 34.499 7.482 -30.767 1.00 87.31 89 ALA A C 1
ATOM 738 O O . ALA A 1 89 ? 34.918 7.783 -31.885 1.00 87.31 89 ALA A O 1
ATOM 739 N N . ILE A 1 90 ? 35.113 7.858 -29.640 1.00 86.69 90 ILE A N 1
ATOM 740 C CA . ILE A 1 90 ? 36.356 8.643 -29.604 1.00 86.69 90 ILE A CA 1
ATOM 741 C C . ILE A 1 90 ? 37.505 7.861 -30.254 1.00 86.69 90 ILE A C 1
ATOM 743 O O . ILE A 1 90 ? 38.182 8.394 -31.128 1.00 86.69 90 ILE A O 1
ATOM 747 N N . GLU A 1 91 ? 37.702 6.582 -29.915 1.00 83.00 91 GLU A N 1
ATOM 748 C CA . GLU A 1 91 ? 38.735 5.744 -30.549 1.00 83.00 91 GLU A CA 1
ATOM 749 C C . GLU A 1 91 ? 38.547 5.636 -32.068 1.00 83.00 91 GLU A C 1
ATOM 751 O O . GLU A 1 91 ? 39.510 5.752 -32.832 1.00 83.00 91 GLU A O 1
ATOM 756 N N . LYS A 1 92 ? 37.294 5.486 -32.517 1.00 84.00 92 LYS A N 1
ATOM 757 C CA . LYS A 1 92 ? 36.943 5.476 -33.939 1.00 84.00 92 LYS A CA 1
ATOM 758 C C . LYS A 1 92 ? 37.228 6.822 -34.615 1.00 84.00 92 LYS A C 1
ATOM 760 O O . LYS A 1 92 ? 37.724 6.817 -35.739 1.00 84.00 92 LYS A O 1
ATOM 765 N N . ALA A 1 93 ? 36.947 7.947 -33.953 1.00 82.50 93 ALA A N 1
ATOM 766 C CA . ALA A 1 93 ? 37.233 9.292 -34.463 1.00 82.50 93 ALA A CA 1
ATOM 767 C C . ALA A 1 93 ? 38.743 9.580 -34.549 1.00 82.50 93 ALA A C 1
ATOM 769 O O . ALA A 1 93 ? 39.196 10.212 -35.496 1.00 82.50 93 ALA A O 1
ATOM 770 N N . VAL A 1 94 ? 39.533 9.036 -33.619 1.00 84.50 94 VAL A N 1
ATOM 771 C CA . VAL A 1 94 ? 41.009 9.096 -33.618 1.00 84.50 94 VAL A CA 1
ATOM 772 C C . VAL A 1 94 ? 41.627 8.107 -34.632 1.00 84.50 94 VAL A C 1
ATOM 774 O O . VAL A 1 94 ? 42.844 7.998 -34.756 1.00 84.50 94 VAL A O 1
ATOM 777 N N . GLY A 1 95 ? 40.807 7.369 -35.392 1.00 71.50 95 GLY A N 1
ATOM 778 C CA . GLY A 1 95 ? 41.265 6.438 -36.430 1.00 71.50 95 GLY A CA 1
ATOM 779 C C . GLY A 1 95 ? 41.829 5.118 -35.893 1.00 71.50 95 GLY A C 1
ATOM 780 O O . GLY A 1 95 ? 42.270 4.267 -36.666 1.00 71.50 95 GLY A O 1
ATOM 781 N N . ARG A 1 96 ? 41.770 4.888 -34.576 1.00 65.94 96 ARG A N 1
ATOM 782 C CA . ARG A 1 96 ? 42.122 3.611 -33.947 1.00 65.94 96 ARG A CA 1
ATOM 783 C C . ARG A 1 96 ? 40.910 2.692 -34.010 1.00 65.94 96 ARG A C 1
ATOM 785 O O . ARG A 1 96 ? 40.186 2.507 -33.041 1.00 65.94 96 ARG A O 1
ATOM 792 N N . THR A 1 97 ? 40.650 2.118 -35.183 1.00 60.97 97 THR A N 1
ATOM 793 C CA . THR A 1 97 ? 39.638 1.058 -35.276 1.00 60.97 97 THR A CA 1
ATOM 794 C C . THR A 1 97 ? 40.129 -0.154 -34.483 1.00 60.97 97 THR A C 1
ATOM 796 O O . THR A 1 97 ? 41.239 -0.639 -34.714 1.00 60.97 97 THR A O 1
ATOM 799 N N . ALA A 1 98 ? 39.336 -0.628 -33.517 1.00 64.50 98 ALA A N 1
ATOM 800 C CA . ALA A 1 98 ? 39.632 -1.873 -32.820 1.00 64.50 98 ALA A CA 1
ATOM 801 C C . ALA A 1 98 ? 39.840 -2.975 -33.869 1.00 64.50 98 ALA A C 1
ATOM 803 O O . ALA A 1 98 ? 38.957 -3.213 -34.701 1.00 64.50 98 ALA A O 1
ATOM 804 N N . LYS A 1 99 ? 41.020 -3.611 -33.867 1.00 65.69 99 LYS A N 1
ATOM 805 C CA . LYS A 1 99 ? 41.347 -4.699 -34.795 1.00 65.69 99 LYS A CA 1
ATOM 806 C C . LYS A 1 99 ? 40.289 -5.787 -34.616 1.00 65.69 99 LYS A C 1
ATOM 808 O O . LYS A 1 99 ? 40.247 -6.442 -33.575 1.00 65.69 99 LYS A O 1
ATOM 813 N N . ARG A 1 100 ? 39.391 -5.943 -35.593 1.00 67.75 100 ARG A N 1
ATOM 814 C CA . ARG A 1 100 ? 38.399 -7.023 -35.576 1.00 67.75 100 ARG A CA 1
ATOM 815 C C . ARG A 1 100 ? 39.135 -8.352 -35.512 1.00 67.75 100 ARG A C 1
ATOM 817 O O . ARG A 1 100 ? 40.184 -8.519 -36.132 1.00 67.75 100 ARG A O 1
ATOM 824 N N . ALA A 1 101 ? 38.590 -9.294 -34.746 1.00 74.19 101 ALA A N 1
ATOM 825 C CA . ALA A 1 101 ? 39.161 -10.627 -34.685 1.00 74.19 101 ALA A CA 1
ATOM 826 C C . ALA A 1 101 ? 39.212 -11.215 -36.112 1.00 74.19 101 ALA A C 1
ATOM 828 O O . ALA A 1 101 ? 38.195 -11.186 -36.812 1.00 74.19 101 ALA A O 1
ATOM 829 N N . PRO A 1 102 ? 40.347 -11.785 -36.551 1.00 74.88 102 PRO A N 1
ATOM 830 C CA . PRO A 1 102 ? 40.530 -12.251 -37.929 1.00 74.88 102 PRO A CA 1
ATOM 831 C C . PRO A 1 102 ? 39.535 -13.353 -38.330 1.00 74.88 102 PRO A C 1
ATOM 833 O O . PRO A 1 102 ? 39.210 -13.510 -39.505 1.00 74.88 102 PRO A O 1
ATOM 836 N N . ALA A 1 103 ? 39.001 -14.095 -37.356 1.00 78.31 103 ALA A N 1
ATOM 837 C CA . ALA A 1 103 ? 37.938 -15.074 -37.575 1.00 78.31 103 ALA A CA 1
ATOM 838 C C . ALA A 1 103 ? 36.625 -14.430 -38.065 1.00 78.31 103 ALA A C 1
ATOM 840 O O . ALA A 1 103 ? 35.940 -14.992 -38.917 1.00 78.31 103 ALA A O 1
ATOM 841 N N . LEU A 1 104 ? 36.297 -13.234 -37.570 1.00 78.62 104 LEU A N 1
ATOM 842 C CA . LEU A 1 104 ? 35.075 -12.508 -37.925 1.00 78.62 104 LEU A CA 1
ATOM 843 C C . LEU A 1 104 ? 35.150 -11.934 -39.345 1.00 78.62 104 LEU A C 1
ATOM 845 O O . LEU A 1 104 ? 34.158 -11.963 -40.074 1.00 78.62 104 LEU A O 1
ATOM 849 N N . ASP A 1 105 ? 36.330 -11.479 -39.769 1.00 79.06 105 ASP A N 1
ATOM 850 C CA . ASP A 1 105 ? 36.543 -11.012 -41.142 1.00 79.06 105 ASP A CA 1
ATOM 851 C C . ASP A 1 105 ? 36.523 -12.169 -42.150 1.00 79.06 105 ASP A C 1
ATOM 853 O O . ASP A 1 105 ? 35.907 -12.033 -43.208 1.00 79.06 105 ASP A O 1
ATOM 857 N N . LYS A 1 106 ? 37.078 -13.339 -41.793 1.00 85.12 106 LYS A N 1
ATOM 858 C CA . LYS A 1 106 ? 36.935 -14.572 -42.589 1.00 85.12 106 LYS A CA 1
ATOM 859 C C . LYS A 1 106 ? 35.476 -15.022 -42.701 1.00 85.12 106 LYS A C 1
ATOM 861 O O . LYS A 1 106 ? 35.013 -15.342 -43.789 1.00 85.12 106 LYS A O 1
ATOM 866 N N . ALA A 1 107 ? 34.719 -15.011 -41.606 1.00 83.50 107 ALA A N 1
ATOM 867 C CA . ALA A 1 107 ? 33.301 -15.376 -41.643 1.00 83.50 107 ALA A CA 1
ATOM 868 C C . ALA A 1 107 ? 32.487 -14.409 -42.519 1.00 83.50 107 ALA A C 1
ATOM 870 O O . ALA A 1 107 ? 31.616 -14.827 -43.281 1.00 83.50 107 ALA A O 1
ATOM 871 N N . ARG A 1 108 ? 32.797 -13.109 -42.460 1.00 85.38 108 ARG A N 1
ATOM 872 C CA . ARG A 1 108 ? 32.146 -12.100 -43.297 1.00 85.38 108 ARG A CA 1
ATOM 873 C C . ARG A 1 108 ? 32.501 -12.261 -44.771 1.00 85.38 108 ARG A C 1
ATOM 875 O O . ARG A 1 108 ? 31.603 -12.138 -45.600 1.00 85.38 108 ARG A O 1
ATOM 882 N N . SER A 1 109 ? 33.762 -12.524 -45.112 1.00 84.19 109 SER A N 1
ATOM 883 C CA . SER A 1 109 ? 34.160 -12.741 -46.507 1.00 84.19 109 SER A CA 1
ATOM 884 C C . SER A 1 109 ? 33.485 -13.985 -47.087 1.00 84.19 109 SER A C 1
ATOM 886 O O . SER A 1 109 ? 32.906 -13.899 -48.168 1.00 84.19 109 SER A O 1
ATOM 888 N N . VAL A 1 110 ? 33.433 -15.082 -46.325 1.00 87.06 110 VAL A N 1
ATOM 889 C CA . VAL A 1 110 ? 32.697 -16.300 -46.695 1.00 87.06 110 VAL A CA 1
ATOM 890 C C . VAL A 1 110 ? 31.201 -16.015 -46.860 1.00 87.06 110 VAL A C 1
ATOM 892 O O . VAL A 1 110 ? 30.606 -16.410 -47.859 1.00 87.06 110 VAL A O 1
ATOM 895 N N . ALA A 1 111 ? 30.579 -15.261 -45.950 1.00 85.12 111 ALA A N 1
ATOM 896 C CA . ALA A 1 111 ? 29.167 -14.894 -46.065 1.00 85.12 111 ALA A CA 1
ATOM 897 C C . ALA A 1 111 ? 28.879 -13.989 -47.277 1.00 85.12 111 ALA A C 1
ATOM 899 O O . ALA A 1 111 ? 27.834 -14.121 -47.913 1.00 85.12 111 ALA A O 1
ATOM 900 N N . VAL A 1 112 ? 29.791 -13.074 -47.622 1.00 86.06 112 VAL A N 1
ATOM 901 C CA . VAL A 1 112 ? 29.680 -12.218 -48.816 1.00 86.06 112 VAL A CA 1
ATOM 902 C C . VAL A 1 112 ? 29.828 -13.044 -50.094 1.00 86.06 112 VAL A C 1
ATOM 904 O O . VAL A 1 112 ? 29.030 -12.857 -51.010 1.00 86.06 112 VAL A O 1
ATOM 907 N N . GLN A 1 113 ? 30.771 -13.988 -50.136 1.00 84.88 113 GLN A N 1
ATOM 908 C CA . GLN A 1 113 ? 30.926 -14.935 -51.246 1.00 84.88 113 GLN A CA 1
ATOM 909 C C . GLN A 1 113 ? 29.690 -15.827 -51.403 1.00 84.88 113 GLN A C 1
ATOM 911 O O . GLN A 1 113 ? 29.164 -15.988 -52.500 1.00 84.88 113 GLN A O 1
ATOM 916 N N . HIS A 1 114 ? 29.148 -16.338 -50.299 1.00 80.50 114 HIS A N 1
ATOM 917 C CA . HIS A 1 114 ? 27.922 -17.127 -50.335 1.00 80.50 114 HIS A CA 1
ATOM 918 C C . HIS A 1 114 ? 26.712 -16.277 -50.765 1.00 80.50 114 HIS A C 1
ATOM 920 O O . HIS A 1 114 ? 25.827 -16.744 -51.478 1.00 80.50 114 HIS A O 1
ATOM 926 N N . ARG A 1 115 ? 26.664 -14.993 -50.386 1.00 77.12 115 ARG A N 1
ATOM 927 C CA . ARG A 1 115 ? 25.605 -14.064 -50.809 1.00 77.12 115 ARG A CA 1
ATOM 928 C C . ARG A 1 115 ? 25.688 -13.701 -52.292 1.00 77.12 115 ARG A C 1
ATOM 930 O O . ARG A 1 115 ? 24.641 -13.475 -52.890 1.00 77.12 115 ARG A O 1
ATOM 937 N N . SER A 1 116 ? 26.886 -13.617 -52.871 1.00 75.56 116 SER A N 1
ATOM 938 C CA . SER A 1 116 ? 27.061 -13.321 -54.297 1.00 75.56 116 SER A CA 1
ATOM 939 C C . SER A 1 116 ? 26.801 -14.536 -55.190 1.00 75.56 116 SER A C 1
ATOM 941 O O . SER A 1 116 ? 26.354 -14.365 -56.322 1.00 75.56 116 SER A O 1
ATOM 943 N N . GLN A 1 117 ? 27.018 -15.753 -54.682 1.00 77.69 117 GLN A N 1
ATOM 944 C CA . GLN A 1 117 ? 26.737 -16.994 -55.411 1.00 77.69 117 GLN A CA 1
ATOM 945 C C . GLN A 1 117 ? 25.248 -17.375 -55.406 1.00 77.69 117 GLN A C 1
ATOM 947 O O . GLN A 1 117 ? 24.758 -17.971 -56.365 1.00 77.69 117 GLN A O 1
ATOM 952 N N . VAL A 1 118 ? 24.489 -16.987 -54.374 1.00 71.81 118 VAL A N 1
ATOM 953 C CA . VAL A 1 118 ? 23.038 -17.216 -54.330 1.00 71.81 118 VAL A CA 1
ATOM 954 C C . VAL A 1 118 ? 22.320 -16.163 -55.181 1.00 71.81 118 VAL A C 1
ATOM 956 O O . VAL A 1 118 ? 22.044 -15.049 -54.726 1.00 71.81 118 VAL A O 1
ATOM 959 N N . ARG A 1 119 ? 21.964 -16.523 -56.422 1.00 59.19 119 ARG A N 1
ATOM 960 C CA . ARG A 1 119 ? 21.046 -15.732 -57.257 1.00 59.19 119 ARG A CA 1
ATOM 961 C C . ARG A 1 119 ? 19.684 -15.656 -56.568 1.00 59.19 119 ARG A C 1
ATOM 963 O O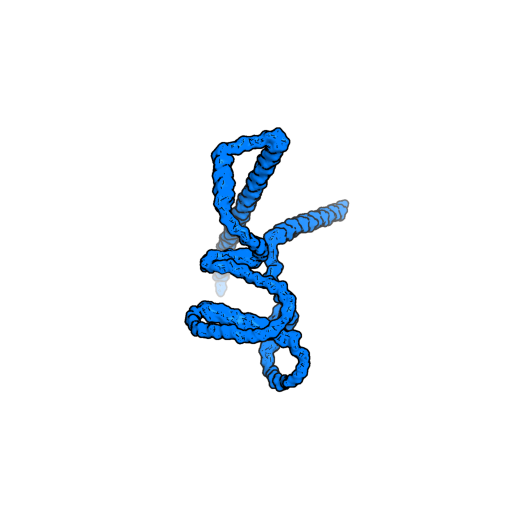 . ARG A 1 119 ? 18.904 -16.601 -56.603 1.00 59.19 119 ARG A O 1
ATOM 970 N N . ARG A 1 120 ? 19.390 -14.522 -55.930 1.00 59.81 120 ARG A N 1
ATOM 971 C CA . ARG A 1 120 ? 18.038 -14.245 -55.437 1.00 59.81 120 ARG A CA 1
ATOM 972 C C . ARG A 1 120 ? 17.146 -13.891 -56.628 1.00 59.81 120 ARG A C 1
ATOM 974 O O . ARG A 1 120 ? 17.545 -13.022 -57.409 1.00 59.81 120 ARG A O 1
ATOM 981 N N . PRO A 1 121 ? 15.959 -14.503 -56.776 1.00 57.03 121 PRO A N 1
ATOM 982 C CA . PRO A 1 121 ? 14.983 -14.008 -57.731 1.00 57.03 121 PRO A CA 1
ATOM 983 C C . PRO A 1 121 ? 14.685 -12.547 -57.376 1.00 57.03 121 PRO A C 1
ATOM 985 O O . PRO A 1 121 ? 14.465 -12.211 -56.209 1.00 57.03 121 PRO A O 1
ATOM 988 N N . ARG A 1 122 ? 14.748 -11.657 -58.373 1.00 56.03 122 ARG A N 1
ATOM 989 C CA . ARG A 1 122 ? 14.275 -10.273 -58.253 1.00 56.03 122 ARG A CA 1
ATOM 990 C C . ARG A 1 122 ? 12.752 -10.308 -58.142 1.00 56.03 122 ARG A C 1
ATOM 992 O O . ARG A 1 122 ? 12.043 -10.006 -59.093 1.00 56.03 122 ARG A O 1
ATOM 999 N N . GLU A 1 123 ? 12.247 -10.711 -56.987 1.00 57.09 123 GLU A N 1
ATOM 1000 C CA . GLU A 1 123 ? 10.862 -10.453 -56.639 1.00 57.09 123 GLU A CA 1
ATOM 1001 C C . GLU A 1 123 ? 10.750 -8.954 -56.378 1.00 57.09 123 GLU A C 1
ATOM 1003 O O . GLU A 1 123 ? 11.430 -8.396 -55.514 1.00 57.09 123 GLU A O 1
ATOM 1008 N N . THR A 1 124 ? 9.927 -8.281 -57.178 1.00 56.53 124 THR A N 1
ATOM 1009 C CA . THR A 1 124 ? 9.447 -6.931 -56.895 1.00 56.53 124 THR A CA 1
ATOM 1010 C C . THR A 1 124 ? 8.840 -6.957 -55.498 1.00 56.53 124 THR A C 1
ATOM 1012 O O . THR A 1 124 ? 7.760 -7.518 -55.305 1.00 56.53 124 THR A O 1
ATOM 1015 N N . VAL A 1 125 ? 9.561 -6.433 -54.508 1.00 54.84 125 VAL A N 1
ATOM 1016 C CA . VAL A 1 125 ? 9.113 -6.428 -53.118 1.00 54.84 125 VAL A CA 1
ATOM 1017 C C . VAL A 1 125 ? 7.962 -5.432 -53.026 1.00 54.84 125 VAL A C 1
ATOM 1019 O O . VAL A 1 125 ? 8.169 -4.249 -52.780 1.00 54.84 125 VAL A O 1
ATOM 1022 N N . THR A 1 126 ? 6.739 -5.894 -53.276 1.00 63.19 126 THR A N 1
ATOM 1023 C CA . THR A 1 126 ? 5.534 -5.162 -52.894 1.00 63.19 126 THR A CA 1
ATOM 1024 C C . THR A 1 126 ? 5.610 -4.980 -51.384 1.00 63.19 126 THR A C 1
ATOM 1026 O O . THR A 1 126 ? 5.647 -5.967 -50.642 1.00 63.19 126 THR A O 1
ATOM 1029 N N . ALA A 1 127 ? 5.756 -3.735 -50.933 1.00 70.44 127 ALA A N 1
ATOM 1030 C CA . ALA A 1 127 ? 5.851 -3.414 -49.520 1.00 70.44 127 ALA A CA 1
ATOM 1031 C C . ALA A 1 127 ? 4.548 -3.842 -48.833 1.00 70.44 127 ALA A C 1
ATOM 1033 O O . ALA A 1 127 ? 3.521 -3.197 -48.991 1.00 70.44 127 ALA A O 1
ATOM 1034 N N . LEU A 1 128 ? 4.604 -4.957 -48.103 1.00 74.75 128 LEU A N 1
ATOM 1035 C CA . LEU A 1 128 ? 3.460 -5.492 -47.370 1.00 74.75 128 LEU A CA 1
ATOM 1036 C C . LEU A 1 128 ? 3.019 -4.488 -46.303 1.00 74.75 128 LEU A C 1
ATOM 1038 O O . LEU A 1 128 ? 3.860 -4.009 -45.523 1.00 74.75 128 LEU A O 1
ATOM 1042 N N . THR A 1 129 ? 1.720 -4.215 -46.228 1.00 82.31 129 THR A N 1
ATOM 1043 C CA . THR A 1 129 ? 1.139 -3.406 -45.152 1.00 82.31 129 THR A CA 1
ATOM 1044 C C . THR A 1 129 ? 1.343 -4.090 -43.793 1.00 82.31 129 THR A C 1
ATOM 1046 O O . THR A 1 129 ? 1.727 -5.262 -43.692 1.00 82.31 129 THR A O 1
ATOM 1049 N N . ARG A 1 130 ? 1.134 -3.356 -42.692 1.00 84.62 130 ARG A N 1
ATOM 1050 C CA . ARG A 1 130 ? 1.245 -3.915 -41.331 1.00 84.62 130 ARG A CA 1
ATOM 1051 C C . ARG A 1 130 ? 0.310 -5.113 -41.138 1.00 84.62 130 ARG A C 1
ATOM 1053 O O . ARG A 1 130 ? 0.698 -6.095 -40.504 1.00 84.62 130 ARG A O 1
ATOM 1060 N N . GLU A 1 131 ? -0.876 -5.038 -41.725 1.00 80.56 131 GLU A N 1
ATOM 1061 C CA . GLU A 1 131 ? -1.885 -6.087 -41.682 1.00 80.56 131 GLU A CA 1
ATOM 1062 C C . GLU A 1 131 ? -1.494 -7.299 -42.530 1.00 80.56 131 GLU A C 1
ATOM 1064 O O . GLU A 1 131 ? -1.490 -8.425 -42.036 1.00 80.56 131 GLU A O 1
ATOM 1069 N N . GLU A 1 132 ? -0.995 -7.085 -43.747 1.00 85.00 132 GLU A N 1
ATOM 1070 C CA . GLU A 1 132 ? -0.473 -8.170 -44.580 1.00 85.00 132 GLU A CA 1
ATOM 1071 C C . GLU A 1 132 ? 0.741 -8.866 -43.946 1.00 85.00 132 GLU A C 1
ATOM 1073 O O . GLU A 1 132 ? 0.909 -10.078 -44.068 1.00 85.00 132 GLU A O 1
ATOM 1078 N N . LYS A 1 133 ? 1.586 -8.135 -43.206 1.00 89.44 133 LYS A N 1
ATOM 1079 C CA . LYS A 1 133 ? 2.675 -8.735 -42.414 1.00 89.44 133 LYS A CA 1
ATOM 1080 C C . LYS A 1 133 ? 2.140 -9.617 -41.285 1.00 89.44 133 LYS A C 1
ATOM 1082 O O . LYS A 1 133 ? 2.744 -10.655 -41.011 1.00 89.44 133 LYS A O 1
ATOM 1087 N N . ARG A 1 134 ? 1.042 -9.221 -40.631 1.00 87.94 134 ARG A N 1
ATOM 1088 C CA . ARG A 1 134 ? 0.367 -10.024 -39.598 1.00 87.94 134 ARG A CA 1
ATOM 1089 C C . ARG A 1 134 ? -0.234 -11.290 -40.212 1.00 87.94 134 ARG A C 1
ATOM 1091 O O . ARG A 1 134 ? 0.032 -12.379 -39.710 1.00 87.94 134 ARG A O 1
ATOM 1098 N N . MET A 1 135 ? -0.915 -11.162 -41.348 1.00 86.88 135 MET A N 1
ATOM 1099 C CA . MET A 1 135 ? -1.460 -12.286 -42.115 1.00 86.88 135 MET A CA 1
ATOM 1100 C C . MET A 1 135 ? -0.366 -13.234 -42.613 1.00 86.88 135 MET A C 1
ATOM 1102 O O . MET A 1 135 ? -0.507 -14.446 -42.513 1.00 86.88 135 MET A O 1
ATOM 1106 N N . LYS A 1 136 ? 0.775 -12.706 -43.067 1.00 89.00 136 LYS A N 1
ATOM 1107 C CA . LYS A 1 136 ? 1.929 -13.516 -43.479 1.00 89.00 136 LYS A CA 1
ATOM 1108 C C . LYS A 1 136 ? 2.519 -14.333 -42.328 1.00 89.00 136 LYS A C 1
ATOM 1110 O O . LYS A 1 136 ? 2.988 -15.443 -42.563 1.00 89.00 136 LYS A O 1
ATOM 1115 N N . ARG A 1 137 ? 2.511 -13.802 -41.098 1.00 91.31 137 ARG A N 1
ATOM 1116 C CA . ARG A 1 137 ? 2.926 -14.556 -39.901 1.00 91.31 137 ARG A CA 1
ATOM 1117 C C . ARG A 1 137 ? 1.923 -15.658 -39.577 1.00 91.31 137 ARG A C 1
ATOM 1119 O O . ARG A 1 137 ? 2.338 -16.801 -39.465 1.00 91.31 137 ARG A O 1
ATOM 1126 N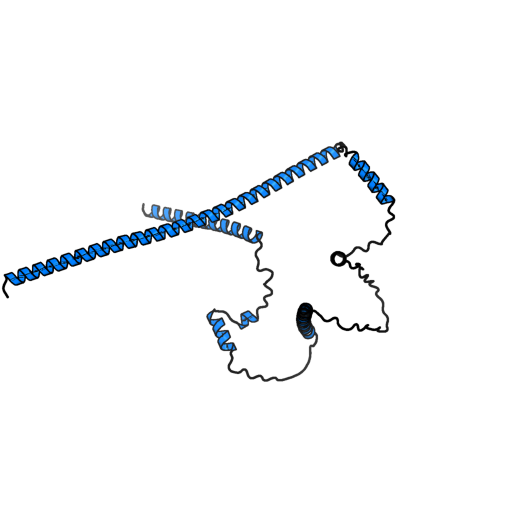 N . MET A 1 138 ? 0.629 -15.341 -39.546 1.00 88.00 138 MET A N 1
ATOM 1127 C CA . MET A 1 138 ? -0.416 -16.345 -39.311 1.00 88.00 138 MET A CA 1
ATOM 1128 C C . MET A 1 138 ? -0.402 -17.457 -40.366 1.00 88.00 138 MET A C 1
ATOM 1130 O O . MET A 1 138 ? -0.436 -18.629 -40.022 1.00 88.00 138 MET A O 1
ATOM 1134 N N . ALA A 1 139 ? -0.271 -17.115 -41.648 1.00 87.81 139 ALA A N 1
ATOM 1135 C CA . ALA A 1 139 ? -0.180 -18.092 -42.729 1.00 87.81 139 ALA A CA 1
ATOM 1136 C C . ALA A 1 139 ? 1.050 -19.003 -42.581 1.00 87.81 139 ALA A C 1
ATOM 1138 O O . ALA A 1 139 ? 0.951 -20.210 -42.778 1.00 87.81 139 ALA A O 1
ATOM 1139 N N . LYS A 1 140 ? 2.194 -18.442 -42.159 1.00 91.94 140 LYS A N 1
ATOM 1140 C CA . LYS A 1 140 ? 3.405 -19.216 -41.866 1.00 91.94 140 LYS A CA 1
ATOM 1141 C C . LYS A 1 140 ? 3.199 -20.184 -40.698 1.00 91.94 140 LYS A C 1
ATOM 1143 O O . LYS A 1 140 ? 3.602 -21.336 -40.820 1.00 91.94 140 LYS A O 1
ATOM 1148 N N . ASP A 1 141 ? 2.579 -19.731 -39.612 1.00 90.25 141 ASP A N 1
ATOM 1149 C CA . ASP A 1 141 ? 2.318 -20.564 -38.430 1.00 90.25 141 ASP A CA 1
ATOM 1150 C C . ASP A 1 141 ? 1.325 -21.694 -38.743 1.00 90.25 141 ASP A C 1
ATOM 1152 O O . ASP A 1 141 ? 1.447 -22.795 -38.217 1.00 90.25 141 ASP A O 1
ATOM 1156 N N . MET A 1 142 ? 0.398 -21.450 -39.672 1.00 86.88 142 MET A N 1
ATOM 1157 C CA . MET A 1 142 ? -0.579 -22.433 -40.151 1.00 86.88 142 MET A CA 1
ATOM 1158 C C . MET A 1 142 ? -0.062 -23.303 -41.313 1.00 86.88 142 MET A C 1
ATOM 1160 O O . MET A 1 142 ? -0.790 -24.164 -41.799 1.00 86.88 142 MET A O 1
ATOM 1164 N N . GLY A 1 143 ? 1.168 -23.082 -41.795 1.00 86.88 143 GLY A N 1
ATOM 1165 C CA . GLY A 1 143 ? 1.749 -23.824 -42.923 1.00 86.88 143 GLY A CA 1
ATOM 1166 C C . GLY A 1 143 ? 1.097 -23.551 -44.288 1.00 86.88 143 GLY A C 1
ATOM 1167 O O . GLY A 1 143 ? 1.296 -24.318 -45.228 1.00 86.88 143 GLY A O 1
ATOM 1168 N N . VAL A 1 144 ? 0.329 -22.466 -44.420 1.00 85.56 144 VAL A N 1
ATOM 1169 C CA . VAL A 1 144 ? -0.406 -22.100 -45.641 1.00 85.56 144 VAL A CA 1
ATOM 1170 C C . VAL A 1 144 ? 0.378 -21.036 -46.428 1.00 85.56 144 VAL A C 1
ATOM 1172 O O . VAL A 1 144 ? 0.890 -20.082 -45.834 1.00 85.56 144 VAL A O 1
ATOM 1175 N N . PRO A 1 145 ? 0.499 -21.138 -47.767 1.00 81.25 145 PRO A N 1
ATOM 1176 C CA . PRO A 1 145 ? 1.206 -20.137 -48.560 1.00 81.25 145 PRO A CA 1
ATOM 1177 C C . PRO A 1 145 ? 0.487 -18.780 -48.524 1.00 81.25 145 PRO A C 1
ATOM 1179 O O . PRO A 1 145 ? -0.667 -18.649 -48.926 1.00 81.25 145 PRO A O 1
ATOM 1182 N N . PHE A 1 146 ? 1.193 -17.741 -48.069 1.00 84.25 146 PHE A N 1
ATOM 1183 C CA . PHE A 1 146 ? 0.676 -16.374 -48.044 1.00 84.25 146 PHE A CA 1
ATOM 1184 C C . PHE A 1 146 ? 0.720 -15.745 -49.443 1.00 84.25 146 PHE A C 1
ATOM 1186 O O . PHE A 1 146 ? 1.803 -15.514 -49.991 1.00 84.25 146 PHE A O 1
ATOM 1193 N N . ARG A 1 147 ? -0.450 -15.414 -49.996 1.00 82.00 147 ARG A N 1
ATOM 1194 C CA . ARG A 1 147 ? -0.587 -14.684 -51.262 1.00 82.00 147 ARG A CA 1
ATOM 1195 C C . ARG A 1 147 ? -1.135 -13.281 -50.964 1.00 82.00 147 ARG A C 1
ATOM 1197 O O . ARG A 1 147 ? -2.289 -13.189 -50.555 1.00 82.00 147 ARG A O 1
ATOM 1204 N N . PRO A 1 148 ? -0.346 -12.199 -51.130 1.00 74.00 148 PRO A N 1
ATOM 1205 C CA . PRO A 1 148 ? -0.862 -10.849 -50.920 1.00 74.00 148 PRO A CA 1
ATOM 1206 C C . PRO A 1 148 ? -1.980 -10.576 -51.930 1.00 74.00 148 PRO A C 1
ATOM 1208 O O . PRO A 1 148 ? -1.816 -10.854 -53.126 1.00 74.00 148 PRO A O 1
ATOM 1211 N N . GLN A 1 149 ? -3.115 -10.064 -51.455 1.00 68.44 149 GLN A N 1
ATOM 1212 C CA . GLN A 1 149 ? -4.202 -9.638 -52.328 1.00 68.44 149 GLN A CA 1
ATOM 1213 C C . GLN A 1 149 ? -3.739 -8.388 -53.074 1.00 68.44 149 GLN A C 1
ATOM 1215 O O . GLN A 1 149 ? -3.705 -7.284 -52.543 1.00 68.44 149 GLN A O 1
ATOM 1220 N N . LYS A 1 150 ? -3.336 -8.568 -54.333 1.00 58.53 150 LYS A N 1
ATOM 1221 C CA . LYS A 1 150 ? -3.051 -7.450 -55.230 1.00 58.53 150 LYS A CA 1
ATOM 1222 C C . LYS A 1 150 ? -4.380 -6.814 -55.620 1.00 58.53 150 LYS A C 1
ATOM 1224 O O . LYS A 1 150 ? -4.946 -7.177 -56.648 1.00 58.53 150 LYS A O 1
ATOM 1229 N N . VAL A 1 151 ? -4.869 -5.869 -54.824 1.00 49.78 151 VAL A N 1
ATOM 1230 C CA . VAL A 1 151 ? -5.924 -4.962 -55.280 1.00 49.78 151 VAL A CA 1
ATOM 1231 C C . VAL A 1 151 ? -5.280 -4.046 -56.318 1.00 49.78 151 VAL A C 1
ATOM 1233 O O . VAL A 1 151 ? -4.611 -3.066 -56.000 1.00 49.78 151 VAL A O 1
ATOM 1236 N N . ARG A 1 152 ? -5.391 -4.422 -57.595 1.00 45.34 152 ARG A N 1
ATOM 1237 C CA . ARG A 1 152 ? -5.190 -3.474 -58.689 1.00 45.34 152 ARG A CA 1
ATOM 1238 C C . ARG A 1 152 ? -6.407 -2.562 -58.666 1.00 45.34 152 ARG A C 1
ATOM 1240 O O . ARG A 1 152 ? -7.461 -2.958 -59.147 1.00 45.34 152 ARG A O 1
ATOM 1247 N N . VAL A 1 153 ? -6.253 -1.356 -58.130 1.00 41.03 153 VAL A N 1
ATOM 1248 C CA . VAL A 1 153 ? -7.190 -0.273 -58.430 1.00 41.03 153 VAL A CA 1
ATOM 1249 C C . VAL A 1 153 ? -6.982 0.059 -59.907 1.00 41.03 153 VAL A C 1
ATOM 1251 O O . VAL A 1 153 ? -6.012 0.714 -60.285 1.00 41.03 153 VAL A O 1
ATOM 1254 N N . ARG A 1 154 ? -7.821 -0.526 -60.759 1.00 40.03 154 ARG A N 1
ATOM 1255 C CA . ARG A 1 154 ? -8.064 -0.055 -62.117 1.00 40.03 154 ARG A CA 1
ATOM 1256 C C . ARG A 1 154 ? -9.434 0.602 -62.070 1.00 40.03 154 ARG A C 1
ATOM 1258 O O . ARG A 1 154 ? -10.435 -0.096 -61.965 1.00 40.03 154 ARG A O 1
ATOM 1265 N N . SER A 1 155 ? -9.451 1.929 -62.073 1.00 44.66 155 SER A N 1
ATOM 1266 C CA . SER A 1 155 ? -10.593 2.681 -62.577 1.00 44.66 155 SER A CA 1
ATOM 1267 C C . SER A 1 155 ? -10.726 2.334 -64.058 1.00 44.66 155 SER A C 1
ATOM 1269 O O . SER A 1 155 ? -9.771 2.539 -64.805 1.00 44.66 155 SER A O 1
ATOM 1271 N N . ASP A 1 156 ? -11.803 1.644 -64.421 1.00 35.00 156 ASP A N 1
ATOM 1272 C CA . ASP A 1 156 ? -12.669 1.953 -65.569 1.00 35.00 156 ASP A CA 1
ATOM 1273 C C . ASP A 1 156 ? -13.585 0.759 -65.881 1.00 35.00 156 ASP A C 1
ATOM 1275 O O . ASP A 1 156 ? -13.218 -0.410 -65.745 1.00 35.00 156 ASP A O 1
ATOM 1279 N N . ALA A 1 157 ? -14.819 1.108 -66.231 1.00 40.75 157 ALA A N 1
ATOM 1280 C CA . ALA A 1 157 ? -16.006 0.273 -66.340 1.00 40.75 157 ALA A CA 1
ATOM 1281 C C . ALA A 1 157 ? -15.953 -0.813 -67.432 1.00 40.75 157 ALA A C 1
ATOM 1283 O O . ALA A 1 157 ? -15.374 -0.603 -68.496 1.00 40.75 157 ALA A O 1
ATOM 1284 N N . SER A 1 158 ? -16.637 -1.943 -67.199 1.00 35.53 158 SER A N 1
ATOM 1285 C CA . SER A 1 158 ? -17.693 -2.509 -68.075 1.00 35.53 158 SER A CA 1
ATOM 1286 C C . SER A 1 158 ? -18.078 -3.951 -67.687 1.00 35.53 158 SER A C 1
ATOM 1288 O O . SER A 1 158 ? -17.231 -4.809 -67.462 1.00 35.53 158 SER A O 1
ATOM 1290 N N . GLU A 1 159 ? -19.394 -4.131 -67.561 1.00 39.12 159 GLU A N 1
ATOM 1291 C CA . GLU A 1 159 ? -20.271 -5.274 -67.868 1.00 39.12 159 GLU A CA 1
ATOM 1292 C C . GLU A 1 159 ? -19.790 -6.747 -67.901 1.00 39.12 159 GLU A C 1
ATOM 1294 O O . GLU A 1 159 ? -18.862 -7.137 -68.602 1.00 39.12 159 GLU A O 1
ATOM 1299 N N . ALA A 1 160 ? -20.665 -7.567 -67.292 1.00 36.06 160 ALA A N 1
ATOM 1300 C CA . ALA A 1 160 ? -21.103 -8.918 -67.675 1.00 36.06 160 ALA A CA 1
ATOM 1301 C C . ALA A 1 160 ? -20.504 -10.170 -66.982 1.00 36.06 160 ALA A C 1
ATOM 1303 O O . ALA A 1 160 ? -19.414 -10.648 -67.283 1.00 36.06 160 ALA A O 1
ATOM 1304 N N . ALA A 1 161 ? -21.409 -10.782 -66.201 1.00 40.38 161 ALA A N 1
ATOM 1305 C CA . ALA A 1 161 ? -21.708 -12.214 -66.042 1.00 40.38 161 ALA A CA 1
ATOM 1306 C C . ALA A 1 161 ? -21.168 -12.975 -64.798 1.00 40.38 161 ALA A C 1
ATOM 1308 O O . ALA A 1 161 ? -19.967 -12.980 -64.526 1.00 40.38 161 ALA A O 1
ATOM 1309 N N . PRO A 1 162 ? -22.056 -13.685 -64.056 1.00 57.91 162 PRO A N 1
ATOM 1310 C CA . PRO A 1 162 ? -21.719 -14.414 -62.835 1.00 57.91 162 PRO A CA 1
ATOM 1311 C C . PRO A 1 162 ? -21.303 -15.863 -63.143 1.00 57.91 162 PRO A C 1
ATOM 1313 O O . PRO A 1 162 ? -21.959 -16.551 -63.924 1.00 57.91 162 PRO A O 1
ATOM 1316 N N . SER A 1 163 ? -20.246 -16.371 -62.500 1.00 39.50 163 SER A N 1
ATOM 1317 C CA . SER A 1 163 ? -19.864 -17.789 -62.610 1.00 39.50 163 SER A CA 1
ATOM 1318 C C . SER A 1 163 ? -19.721 -18.473 -61.246 1.00 39.50 163 SER A C 1
ATOM 1320 O O . SER A 1 163 ? -18.776 -18.271 -60.492 1.00 39.50 163 SER A O 1
ATOM 1322 N N . GLN A 1 164 ? -20.747 -19.281 -60.975 1.00 43.66 164 GLN A N 1
ATOM 1323 C CA . GLN A 1 164 ? -20.745 -20.609 -60.359 1.00 43.66 164 GLN A CA 1
ATOM 1324 C C . GLN A 1 164 ? -19.992 -20.828 -59.036 1.00 43.66 164 GLN A C 1
ATOM 1326 O O . GLN A 1 164 ? -18.806 -21.142 -58.966 1.00 43.66 164 GLN A O 1
ATOM 1331 N N . VAL A 1 165 ? -20.800 -20.829 -57.978 1.00 38.78 165 VAL A N 1
ATOM 1332 C CA . VAL A 1 165 ? -20.564 -21.490 -56.694 1.00 38.78 165 VAL A CA 1
ATOM 1333 C C . VAL A 1 165 ? -20.467 -23.014 -56.866 1.00 38.78 165 VAL A C 1
ATOM 1335 O O . VAL A 1 165 ? -21.438 -23.681 -57.214 1.00 38.78 165 VAL A O 1
ATOM 1338 N N . HIS A 1 166 ? -19.302 -23.593 -56.569 1.00 40.38 166 HIS A N 1
ATOM 1339 C CA . HIS A 1 166 ? -19.188 -25.029 -56.311 1.00 40.38 166 HIS A CA 1
ATOM 1340 C C . HIS A 1 166 ? -19.732 -25.335 -54.909 1.00 40.38 166 HIS A C 1
ATOM 1342 O O . HIS A 1 166 ? -19.126 -24.983 -53.897 1.00 40.38 166 HIS A O 1
ATOM 1348 N N . THR A 1 167 ? -20.882 -26.007 -54.851 1.00 49.69 167 THR A N 1
ATOM 1349 C CA . THR A 1 167 ? -21.506 -26.513 -53.624 1.00 49.69 167 THR A CA 1
ATOM 1350 C C . THR A 1 167 ? -20.749 -27.741 -53.112 1.00 49.69 167 THR A C 1
ATOM 1352 O O . THR A 1 167 ? -21.008 -28.869 -53.535 1.00 49.69 167 THR A O 1
ATOM 1355 N N . LEU A 1 168 ? -19.799 -27.538 -52.198 1.00 49.84 168 LEU A N 1
ATOM 1356 C CA . LEU A 1 168 ? -19.261 -28.617 -51.370 1.00 49.84 168 LEU A CA 1
ATOM 1357 C C . LEU A 1 168 ? -20.190 -28.823 -50.167 1.00 49.84 168 LEU A C 1
ATOM 1359 O O . LEU A 1 168 ? -20.489 -27.877 -49.440 1.00 49.84 168 LEU A O 1
ATOM 1363 N N . ALA A 1 169 ? -20.652 -30.060 -49.979 1.00 51.34 169 ALA A N 1
ATOM 1364 C CA . ALA A 1 169 ? -21.505 -30.463 -48.863 1.00 51.34 169 ALA A CA 1
ATOM 1365 C C . ALA A 1 169 ? -20.892 -30.054 -47.505 1.00 51.34 169 ALA A C 1
ATOM 1367 O O . ALA A 1 169 ? -19.673 -30.183 -47.325 1.00 51.34 169 ALA A O 1
ATOM 1368 N N . PRO A 1 170 ? -21.699 -29.572 -46.539 1.00 53.41 170 PRO A N 1
ATOM 1369 C CA . PRO A 1 170 ? -21.176 -29.032 -45.295 1.00 53.41 170 PRO A CA 1
ATOM 1370 C C . PRO A 1 170 ? -20.510 -30.139 -44.475 1.00 53.41 170 PRO A C 1
ATOM 1372 O O . PRO A 1 170 ? -21.123 -31.142 -44.103 1.00 53.41 170 PRO A O 1
ATOM 1375 N N . ARG A 1 171 ? -19.220 -29.945 -44.182 1.00 64.50 171 ARG A N 1
ATOM 1376 C CA . ARG A 1 171 ? -18.503 -30.688 -43.141 1.00 64.50 171 ARG A CA 1
ATOM 1377 C C . ARG A 1 171 ? -19.306 -30.570 -41.845 1.00 64.50 171 ARG A C 1
ATOM 1379 O O . ARG A 1 171 ? -19.660 -29.459 -41.462 1.00 64.50 171 ARG A O 1
ATOM 1386 N N . ARG A 1 172 ? -19.572 -31.699 -41.175 1.00 59.78 172 ARG A N 1
ATOM 1387 C CA . ARG A 1 172 ? -20.223 -31.722 -39.854 1.00 59.78 172 ARG A CA 1
ATOM 1388 C C . ARG A 1 172 ? -19.399 -30.837 -38.914 1.00 59.78 172 ARG A C 1
ATOM 1390 O O . ARG A 1 172 ? -18.245 -31.164 -38.637 1.00 59.78 172 ARG A O 1
ATOM 1397 N N . GLN A 1 173 ? -19.958 -29.695 -38.529 1.00 64.25 173 GLN A N 1
ATOM 1398 C CA . GLN A 1 173 ? -19.299 -28.735 -37.652 1.00 64.25 173 GLN A CA 1
ATOM 1399 C C . GLN A 1 173 ? -19.262 -29.305 -36.235 1.00 64.25 173 GLN A C 1
ATOM 1401 O O . GLN A 1 173 ? -20.190 -29.984 -35.795 1.00 64.25 173 GLN A O 1
ATOM 1406 N N . ASN A 1 174 ? -18.160 -29.075 -35.526 1.00 76.31 174 ASN A N 1
ATOM 1407 C CA . ASN A 1 174 ? -18.088 -29.426 -34.111 1.00 76.31 174 ASN A CA 1
ATOM 1408 C C . ASN A 1 174 ? -18.989 -28.466 -33.314 1.00 76.31 174 ASN A C 1
ATOM 1410 O O . ASN A 1 174 ? -19.076 -27.293 -33.668 1.00 76.31 174 ASN A O 1
ATOM 1414 N N . ALA A 1 175 ? -19.580 -28.902 -32.194 1.00 73.88 175 ALA A N 1
ATOM 1415 C CA . ALA A 1 175 ? -20.490 -28.075 -31.374 1.00 73.88 175 ALA A CA 1
ATOM 1416 C C . ALA A 1 175 ? -19.910 -26.693 -30.984 1.00 73.88 175 ALA A C 1
ATOM 1418 O O . ALA A 1 175 ? -20.629 -25.715 -30.801 1.00 73.88 175 ALA A O 1
ATOM 1419 N N . ARG A 1 176 ? -18.578 -26.590 -30.895 1.00 67.12 176 ARG A N 1
ATOM 1420 C CA . ARG A 1 176 ? -17.866 -25.330 -30.650 1.00 67.12 176 ARG A CA 1
ATOM 1421 C C . ARG A 1 176 ? -17.858 -24.384 -31.859 1.00 67.12 176 ARG A C 1
ATOM 1423 O O . ARG A 1 176 ? -17.905 -23.175 -31.671 1.00 67.12 176 ARG A O 1
ATOM 1430 N N . GLU A 1 177 ? -17.770 -24.911 -33.077 1.00 78.88 177 GLU A N 1
ATOM 1431 C CA . GLU A 1 177 ? -17.875 -24.109 -34.304 1.00 78.88 177 GLU A CA 1
ATOM 1432 C C . GLU A 1 177 ? -19.302 -23.612 -34.518 1.00 78.88 177 GLU A C 1
ATOM 1434 O O . GLU A 1 177 ? -19.468 -22.452 -34.882 1.00 78.88 177 GLU A O 1
ATOM 1439 N N . GLU A 1 178 ? -20.312 -24.432 -34.211 1.00 82.62 178 GLU A N 1
ATOM 1440 C CA . GLU A 1 178 ? -21.716 -24.001 -34.246 1.00 82.62 178 GLU A CA 1
ATOM 1441 C C . GLU A 1 178 ? -21.971 -22.852 -33.268 1.00 82.62 178 GLU A C 1
ATOM 1443 O O . GLU A 1 178 ? -22.587 -21.858 -33.644 1.00 82.62 178 GLU A O 1
ATOM 1448 N N . PHE A 1 179 ? -21.422 -22.925 -32.051 1.00 85.88 179 PHE A N 1
ATOM 1449 C CA . PHE A 1 179 ? -21.546 -21.846 -31.068 1.00 85.88 179 PHE A CA 1
ATOM 1450 C C . PHE A 1 179 ? -20.901 -20.537 -31.551 1.00 85.88 179 PHE A C 1
ATOM 1452 O O . PHE A 1 179 ? -21.508 -19.471 -31.469 1.00 85.88 179 PHE A O 1
ATOM 1459 N N . ILE A 1 180 ? -19.688 -20.608 -32.109 1.00 86.12 180 ILE A N 1
ATOM 1460 C CA . ILE A 1 180 ? -18.974 -19.428 -32.624 1.00 86.12 180 ILE A CA 1
ATOM 1461 C C . ILE A 1 180 ? -19.690 -18.844 -33.850 1.00 86.12 180 ILE A C 1
ATOM 1463 O O . ILE A 1 180 ? -19.773 -17.624 -34.002 1.00 86.12 180 ILE A O 1
ATOM 1467 N N . ALA A 1 181 ? -20.220 -19.697 -34.728 1.00 81.81 181 ALA A N 1
ATOM 1468 C CA . ALA A 1 181 ? -20.991 -19.261 -35.884 1.00 81.81 181 ALA A CA 1
ATOM 1469 C C . ALA A 1 181 ? -22.314 -18.607 -35.460 1.00 81.81 181 ALA A C 1
ATOM 1471 O O . ALA A 1 181 ? -22.671 -17.561 -35.997 1.00 81.81 181 ALA A O 1
ATOM 1472 N N . GLN A 1 182 ? -23.007 -19.166 -34.464 1.00 84.31 182 GLN A N 1
ATOM 1473 C CA . GLN A 1 182 ? -24.259 -18.626 -33.935 1.00 84.31 182 GLN A CA 1
ATOM 1474 C C . GLN A 1 182 ? -24.050 -17.279 -33.235 1.00 84.31 182 GLN A C 1
ATOM 1476 O O . GLN A 1 182 ? -24.837 -16.356 -33.440 1.00 84.31 182 GLN A O 1
ATOM 1481 N N . GLU A 1 183 ? -22.972 -17.131 -32.460 1.00 84.94 183 GLU A N 1
ATOM 1482 C CA . GLU A 1 183 ? -22.639 -15.858 -31.816 1.00 84.94 183 GLU A CA 1
ATOM 1483 C C . GLU A 1 183 ? -22.301 -14.777 -32.853 1.00 84.94 183 GLU A C 1
ATOM 1485 O O . GLU A 1 183 ? -22.789 -13.649 -32.757 1.00 84.94 183 GLU A O 1
ATOM 1490 N N . ARG A 1 184 ? -21.536 -15.128 -33.898 1.00 85.38 184 ARG A N 1
ATOM 1491 C CA . ARG A 1 184 ? -21.262 -14.213 -35.016 1.00 85.38 184 ARG A CA 1
ATOM 1492 C C . ARG A 1 184 ? -22.533 -13.803 -35.744 1.00 85.38 184 ARG A C 1
ATOM 1494 O O . ARG A 1 184 ? -22.719 -12.614 -35.961 1.00 85.38 184 ARG A O 1
ATOM 1501 N N . ARG A 1 185 ? -23.431 -14.750 -36.024 1.00 84.81 185 ARG A N 1
ATOM 1502 C CA . ARG A 1 185 ? -24.719 -14.469 -36.674 1.00 84.81 185 ARG A CA 1
ATOM 1503 C C . ARG A 1 185 ? -25.599 -13.553 -35.828 1.00 84.81 185 ARG A C 1
ATOM 1505 O O . ARG A 1 185 ? -26.230 -12.652 -36.360 1.00 84.81 185 ARG A O 1
ATOM 1512 N N . ARG A 1 186 ? -25.604 -13.742 -34.502 1.00 83.56 186 ARG A N 1
ATOM 1513 C CA . ARG A 1 186 ? -26.313 -12.859 -33.561 1.00 83.56 186 ARG A CA 1
ATOM 1514 C C . ARG A 1 186 ? -25.737 -11.444 -33.576 1.00 83.56 186 ARG A C 1
ATOM 1516 O O . ARG A 1 186 ? -26.482 -10.480 -33.459 1.00 83.56 186 ARG A O 1
ATOM 1523 N N . LYS A 1 187 ? -24.413 -11.322 -33.697 1.00 83.75 187 LYS A N 1
ATOM 1524 C CA . LYS A 1 187 ? -23.728 -10.029 -33.759 1.00 83.75 187 LYS A CA 1
ATOM 1525 C C . LYS A 1 187 ? -23.948 -9.327 -35.102 1.00 83.75 187 LYS A C 1
ATOM 1527 O O . LYS A 1 187 ? -24.158 -8.124 -35.093 1.00 83.75 187 LYS A O 1
ATOM 1532 N N . GLU A 1 188 ? -23.950 -10.070 -36.207 1.00 77.00 188 GLU A N 1
ATOM 1533 C CA . GLU A 1 188 ? -24.277 -9.564 -37.549 1.00 77.00 188 GLU A CA 1
ATOM 1534 C C . GLU A 1 188 ? -25.733 -9.114 -37.650 1.00 77.00 188 GLU A C 1
ATOM 1536 O O . GLU A 1 188 ? -25.966 -8.010 -38.110 1.00 77.00 188 GLU A O 1
ATOM 1541 N N . LEU A 1 189 ? -26.698 -9.882 -37.133 1.00 76.81 189 LEU A N 1
ATOM 1542 C CA . LEU A 1 189 ? -28.109 -9.463 -37.088 1.00 76.81 189 LEU A CA 1
ATOM 1543 C C . LEU A 1 189 ? -28.306 -8.172 -36.289 1.00 76.81 189 LEU A C 1
ATOM 1545 O O . LEU A 1 189 ? -29.087 -7.316 -36.677 1.00 76.81 189 LEU A O 1
ATOM 1549 N N . ARG A 1 190 ? -27.564 -8.005 -35.191 1.00 74.44 190 ARG A N 1
ATOM 1550 C CA . ARG A 1 190 ? -27.601 -6.780 -34.383 1.00 74.44 190 ARG A CA 1
ATOM 1551 C C . ARG A 1 190 ? -26.912 -5.595 -35.069 1.00 74.44 190 ARG A C 1
ATOM 1553 O O . ARG A 1 190 ? -27.169 -4.459 -34.699 1.00 74.44 190 ARG A O 1
ATOM 1560 N N . HIS A 1 191 ? -26.000 -5.864 -36.003 1.00 69.38 191 HIS A N 1
ATOM 1561 C CA . HIS A 1 191 ? -25.342 -4.835 -36.804 1.00 69.38 191 HIS A CA 1
ATOM 1562 C C . HIS A 1 191 ? -26.210 -4.441 -38.001 1.00 69.38 191 HIS A C 1
ATOM 1564 O O . HIS A 1 191 ? -26.376 -3.259 -38.243 1.00 69.38 191 HIS A O 1
ATOM 1570 N N . GLN A 1 192 ? -26.842 -5.416 -38.662 1.00 61.91 192 GLN A N 1
ATOM 1571 C CA . GLN A 1 192 ? -27.808 -5.185 -39.738 1.00 61.91 192 GLN A CA 1
ATOM 1572 C C . GLN A 1 192 ? -29.045 -4.439 -39.245 1.00 61.91 192 GLN A C 1
ATOM 1574 O O . GLN A 1 192 ? -29.405 -3.454 -39.861 1.00 61.91 192 GLN A O 1
ATOM 1579 N N . GLN A 1 193 ? -29.610 -4.793 -38.083 1.00 56.38 193 GLN A N 1
ATOM 1580 C CA . GLN A 1 193 ? -30.701 -4.010 -37.476 1.00 56.38 193 GLN A CA 1
ATOM 1581 C C . GLN A 1 193 ? -30.309 -2.558 -37.170 1.00 56.38 193 GLN A C 1
ATOM 1583 O O . GLN A 1 193 ? -31.172 -1.703 -37.100 1.00 56.38 193 GLN A O 1
ATOM 1588 N N . ARG A 1 194 ? -29.014 -2.279 -36.983 1.00 54.50 194 ARG A N 1
ATOM 1589 C CA . ARG A 1 194 ? -28.507 -0.928 -36.720 1.00 54.50 194 ARG A CA 1
ATOM 1590 C C . ARG A 1 194 ? -28.172 -0.160 -38.001 1.00 54.50 194 ARG A C 1
ATOM 1592 O O . ARG A 1 194 ? -28.106 1.056 -37.956 1.00 54.50 194 ARG A O 1
ATOM 1599 N N . GLU A 1 195 ? -27.905 -0.863 -39.099 1.00 46.97 195 GLU A N 1
ATOM 1600 C CA . GLU A 1 195 ? -27.638 -0.270 -40.415 1.00 46.97 195 GLU A CA 1
ATOM 1601 C C . GLU A 1 195 ? -28.929 -0.103 -41.240 1.00 46.97 195 GLU A C 1
ATOM 1603 O O . GLU A 1 195 ? -29.007 0.829 -42.026 1.00 46.97 195 GLU A O 1
ATOM 1608 N N . GLU A 1 196 ? -29.957 -0.935 -41.027 1.00 46.19 196 GLU A N 1
ATOM 1609 C CA . GLU A 1 196 ? -31.294 -0.783 -41.635 1.00 46.19 196 GLU A CA 1
ATOM 1610 C C . GLU A 1 196 ? -32.140 0.322 -40.962 1.00 46.19 196 GLU A C 1
ATOM 1612 O O . GLU A 1 196 ? -33.090 0.803 -41.565 1.00 46.19 196 GLU A O 1
ATOM 1617 N N . GLU A 1 197 ? -31.788 0.774 -39.750 1.00 44.56 197 GLU A N 1
ATOM 1618 C CA . GLU A 1 197 ? -32.458 1.900 -39.064 1.00 44.56 197 GLU A CA 1
ATOM 1619 C C . GLU A 1 197 ? -32.009 3.292 -39.573 1.00 44.56 197 GLU A C 1
ATOM 1621 O O . GLU A 1 197 ? -32.636 4.286 -39.214 1.00 44.56 197 GLU A O 1
ATOM 1626 N N . ASP A 1 198 ? -30.967 3.381 -40.416 1.00 43.56 198 ASP A N 1
ATOM 1627 C CA . ASP A 1 198 ? -30.407 4.652 -40.921 1.00 43.56 198 ASP A CA 1
ATOM 1628 C C . ASP A 1 198 ? -30.768 4.966 -42.401 1.00 43.56 198 ASP A C 1
ATOM 1630 O O . ASP A 1 198 ? -30.378 6.025 -42.895 1.00 43.56 198 ASP A O 1
ATOM 1634 N N . GLU A 1 199 ? -31.505 4.103 -43.127 1.00 39.09 199 GLU A N 1
ATOM 1635 C CA . GLU A 1 199 ? -31.800 4.300 -44.571 1.00 39.09 199 GLU A CA 1
ATOM 1636 C C . GLU A 1 199 ? -33.286 4.294 -45.008 1.00 39.09 199 GLU A C 1
ATOM 1638 O O . GLU A 1 199 ? -33.539 4.435 -46.200 1.00 39.09 199 GLU A O 1
ATOM 1643 N N . GLU A 1 200 ? -34.281 4.250 -44.115 1.00 33.28 200 GLU A N 1
ATOM 1644 C CA . GLU A 1 200 ? -35.702 4.398 -44.511 1.00 33.28 200 GLU A CA 1
ATOM 1645 C C . GLU A 1 200 ? -36.393 5.503 -43.684 1.00 33.28 200 GLU A C 1
ATOM 1647 O O . GLU A 1 200 ? -37.024 5.264 -42.653 1.00 33.28 200 GLU A O 1
ATOM 1652 N N . GLU A 1 201 ? -36.246 6.746 -44.149 1.00 42.81 201 GLU A N 1
ATOM 1653 C CA . GLU A 1 201 ? -37.218 7.819 -43.916 1.00 42.81 201 GLU A CA 1
ATOM 1654 C C . GLU A 1 201 ? -38.378 7.585 -44.908 1.00 42.81 201 GLU A C 1
ATOM 1656 O O . GLU A 1 201 ? -38.179 7.752 -46.109 1.00 42.81 201 GLU A O 1
ATOM 1661 N N . ASP A 1 202 ? -39.534 7.118 -44.413 1.00 35.84 202 ASP A N 1
ATOM 1662 C CA . ASP A 1 202 ? -40.903 7.559 -44.763 1.00 35.84 202 ASP A CA 1
ATOM 1663 C C . ASP A 1 202 ? -41.987 6.449 -44.758 1.00 35.84 202 ASP A C 1
ATOM 1665 O O . ASP A 1 202 ? -41.895 5.417 -45.413 1.00 35.84 202 ASP A O 1
ATOM 1669 N N . GLU A 1 203 ? -43.075 6.801 -44.063 1.00 38.56 203 GLU A N 1
ATOM 1670 C CA . GLU A 1 203 ? -44.481 6.382 -44.205 1.00 38.56 203 GLU A CA 1
ATOM 1671 C C . GLU A 1 203 ? -45.029 5.065 -43.592 1.00 38.56 203 GLU A C 1
ATOM 1673 O O . GLU A 1 203 ? -44.695 3.941 -43.949 1.00 38.56 203 GLU A O 1
ATOM 1678 N N . ASP A 1 204 ? -46.043 5.322 -42.753 1.00 33.94 204 ASP A N 1
ATOM 1679 C CA . ASP A 1 204 ? -47.251 4.555 -42.438 1.00 33.94 204 ASP A CA 1
ATOM 1680 C C . ASP A 1 204 ? -47.262 3.437 -41.378 1.00 33.94 204 ASP A C 1
ATOM 1682 O O . ASP A 1 204 ? -46.742 2.340 -41.531 1.00 33.94 204 ASP A O 1
ATOM 1686 N N . SER A 1 205 ? -48.028 3.758 -40.323 1.00 47.84 205 SER A N 1
ATOM 1687 C CA . SER A 1 205 ? -49.109 2.950 -39.738 1.00 47.84 205 SER A CA 1
ATOM 1688 C C . SER A 1 205 ? -48.804 1.485 -39.418 1.00 47.84 205 SER A C 1
ATOM 1690 O O . SER A 1 205 ? -48.848 0.631 -40.291 1.00 47.84 205 SER A O 1
ATOM 1692 N N . ASP A 1 206 ? -48.709 1.161 -38.126 1.00 38.31 206 ASP A N 1
ATOM 1693 C CA . ASP A 1 206 ? -49.786 0.370 -37.526 1.00 38.31 206 ASP A CA 1
ATOM 1694 C C . ASP A 1 206 ? -49.793 0.451 -35.997 1.00 38.31 206 ASP A C 1
ATOM 1696 O O . ASP A 1 206 ? -48.789 0.540 -35.290 1.00 38.31 206 ASP A O 1
ATOM 1700 N N . GLU A 1 207 ? -51.027 0.498 -35.539 1.00 49.75 207 GLU A N 1
ATOM 1701 C CA . GLU A 1 207 ? -51.542 0.715 -34.210 1.00 49.75 207 GLU A CA 1
ATOM 1702 C C . GLU A 1 207 ? -51.495 -0.615 -33.446 1.00 49.75 207 GLU A C 1
ATOM 1704 O O . GLU A 1 207 ? -52.377 -1.449 -33.610 1.00 49.75 207 GLU A O 1
ATOM 1709 N N . ASP A 1 208 ? -50.478 -0.832 -32.609 1.00 40.91 208 ASP A N 1
ATOM 1710 C CA . ASP A 1 208 ? -50.512 -1.905 -31.606 1.00 40.91 208 ASP A CA 1
ATOM 1711 C C . ASP A 1 208 ? -50.685 -1.297 -30.208 1.00 40.91 208 ASP A C 1
ATOM 1713 O O . ASP A 1 208 ? -49.750 -1.050 -29.438 1.00 40.91 208 ASP A O 1
ATOM 1717 N N . ASP A 1 209 ? -51.961 -1.043 -29.924 1.00 49.00 209 ASP A N 1
ATOM 1718 C CA . ASP A 1 209 ? -52.573 -0.842 -28.617 1.00 49.00 209 ASP A CA 1
ATOM 1719 C C . ASP A 1 209 ? -52.295 -2.053 -27.706 1.00 49.00 209 ASP A C 1
ATOM 1721 O O . ASP A 1 209 ? -53.099 -2.975 -27.565 1.00 49.00 209 ASP A O 1
ATOM 1725 N N . VAL A 1 210 ? -51.113 -2.082 -27.087 1.00 48.41 210 VAL A N 1
ATOM 1726 C CA . VAL A 1 210 ? -50.835 -2.988 -25.969 1.00 48.41 210 VAL A CA 1
ATOM 1727 C C . VAL A 1 210 ? -51.076 -2.221 -24.677 1.00 48.41 210 VAL A C 1
ATOM 1729 O O . VAL A 1 210 ? -50.181 -1.554 -24.150 1.00 48.41 210 VAL A O 1
ATOM 1732 N N . GLU A 1 211 ? -52.304 -2.335 -24.164 1.00 43.78 211 GLU A N 1
ATOM 1733 C CA . GLU A 1 211 ? -52.703 -1.879 -22.831 1.00 43.78 211 GLU A CA 1
ATOM 1734 C C . GLU A 1 211 ? -51.592 -2.157 -21.794 1.00 43.78 211 GLU A C 1
ATOM 1736 O O . GLU A 1 211 ? -51.236 -3.321 -21.546 1.00 43.78 211 GLU A O 1
ATOM 1741 N N . PRO A 1 212 ? -51.042 -1.129 -21.117 1.00 47.53 212 PRO A N 1
ATOM 1742 C CA . PRO A 1 212 ? -50.111 -1.354 -20.032 1.00 47.53 212 PRO A CA 1
ATOM 1743 C C . PRO A 1 212 ? -50.915 -1.820 -18.818 1.00 47.53 212 PRO A C 1
ATOM 1745 O O . PRO A 1 212 ? -51.416 -1.021 -18.025 1.00 47.53 212 PRO A O 1
ATOM 1748 N N . GLY A 1 213 ? -51.021 -3.139 -18.653 1.00 44.00 213 GLY A N 1
ATOM 1749 C CA . GLY A 1 213 ? -51.477 -3.743 -17.404 1.00 44.00 213 GLY A CA 1
ATOM 1750 C C . GLY A 1 213 ? -50.728 -3.159 -16.187 1.00 44.00 213 GLY A C 1
ATOM 1751 O O . GLY A 1 213 ? -49.606 -2.657 -16.326 1.00 44.00 213 GLY A O 1
ATOM 1752 N N . PRO A 1 214 ? -51.327 -3.206 -14.980 1.00 48.50 214 PRO A N 1
ATOM 1753 C CA . PRO A 1 214 ? -50.862 -2.479 -13.798 1.00 48.50 214 PRO A CA 1
ATOM 1754 C C . PRO A 1 214 ? -49.376 -2.745 -13.541 1.00 48.50 214 PRO A C 1
ATOM 1756 O O . PRO A 1 214 ? -48.922 -3.868 -13.323 1.00 48.50 214 PRO A O 1
ATOM 1759 N N . SER A 1 215 ? -48.606 -1.673 -13.671 1.00 53.41 215 SER A N 1
ATOM 1760 C CA . SER A 1 215 ? -47.242 -1.717 -14.169 1.00 53.41 215 SER A CA 1
ATOM 1761 C C . SER A 1 215 ? -46.237 -2.268 -13.150 1.00 53.41 215 SER A C 1
ATOM 1763 O O . SER A 1 215 ? -45.892 -1.636 -12.152 1.00 53.41 215 SER A O 1
ATOM 1765 N N . HIS A 1 216 ? -45.612 -3.406 -13.470 1.00 56.22 216 HIS A N 1
ATOM 1766 C CA . HIS A 1 216 ? -44.366 -3.845 -12.817 1.00 56.22 216 HIS A CA 1
ATOM 1767 C C . HIS A 1 216 ? -43.219 -2.815 -12.947 1.00 56.22 216 HIS A C 1
ATOM 1769 O O . HIS A 1 216 ? -42.194 -2.944 -12.273 1.00 56.22 216 HIS A O 1
ATOM 1775 N N . ALA A 1 217 ? -43.378 -1.794 -13.798 1.00 61.09 217 ALA A N 1
ATOM 1776 C CA . ALA A 1 217 ? -42.511 -0.622 -13.854 1.00 61.09 217 ALA A CA 1
ATOM 1777 C C . ALA A 1 217 ? -42.562 0.189 -12.548 1.00 61.09 217 ALA A C 1
ATOM 1779 O O . ALA A 1 217 ? -41.506 0.543 -12.041 1.00 61.09 217 ALA A O 1
ATOM 1780 N N . SER A 1 218 ? -43.738 0.361 -11.929 1.00 75.44 218 SER A N 1
ATOM 1781 C CA . SER A 1 218 ? -43.900 1.182 -10.720 1.00 75.44 218 SER A CA 1
ATOM 1782 C C . SER A 1 218 ? -43.130 0.629 -9.513 1.00 75.44 218 SER A C 1
ATOM 1784 O O . SER A 1 218 ? -42.427 1.376 -8.839 1.00 75.44 218 SER A O 1
ATOM 1786 N N . ILE A 1 219 ? -43.161 -0.692 -9.286 1.00 84.38 219 ILE A N 1
ATOM 1787 C CA . ILE A 1 219 ? -42.398 -1.328 -8.192 1.00 84.38 219 ILE A CA 1
ATOM 1788 C C . ILE A 1 219 ? -40.890 -1.221 -8.450 1.00 84.38 219 ILE A C 1
ATOM 1790 O O . ILE A 1 219 ? -40.112 -0.955 -7.536 1.00 84.38 219 ILE A O 1
ATOM 1794 N N . ARG A 1 220 ? -40.455 -1.419 -9.700 1.00 80.69 220 ARG A N 1
ATOM 1795 C CA . ARG A 1 220 ? -39.041 -1.272 -10.068 1.00 80.69 220 ARG A CA 1
ATOM 1796 C C . ARG A 1 220 ? -38.589 0.170 -9.867 1.00 80.69 220 ARG A C 1
ATOM 1798 O O . ARG A 1 220 ? -37.563 0.385 -9.236 1.00 80.69 220 ARG A O 1
ATOM 1805 N N . ASP A 1 221 ? -39.362 1.142 -10.324 1.00 86.38 221 ASP A N 1
ATOM 1806 C CA . ASP A 1 221 ? -39.046 2.561 -10.168 1.00 86.38 221 ASP A CA 1
ATOM 1807 C C . ASP A 1 221 ? -39.029 2.967 -8.688 1.00 86.38 221 ASP A C 1
ATOM 1809 O O . ASP A 1 221 ? -38.132 3.693 -8.265 1.00 86.38 221 ASP A O 1
ATOM 1813 N N . GLN A 1 222 ? -39.920 2.404 -7.868 1.00 85.88 222 GLN A N 1
ATOM 1814 C CA . GLN A 1 222 ? -39.916 2.590 -6.418 1.00 85.88 222 GLN A CA 1
ATOM 1815 C C . GLN A 1 222 ? -38.644 2.029 -5.760 1.00 85.88 222 GLN A C 1
ATOM 1817 O O . GLN A 1 222 ? -38.066 2.683 -4.895 1.00 85.88 222 GLN A O 1
ATOM 1822 N N . ILE A 1 223 ? -38.147 0.862 -6.190 1.00 87.69 223 ILE A N 1
ATOM 1823 C CA . ILE A 1 223 ? -36.864 0.315 -5.710 1.00 87.69 223 ILE A CA 1
ATOM 1824 C C . ILE A 1 223 ? -35.710 1.261 -6.054 1.00 87.69 223 ILE A C 1
ATOM 1826 O O . ILE A 1 223 ? -34.837 1.497 -5.223 1.00 87.69 223 ILE A O 1
ATOM 1830 N N . TRP A 1 224 ? -35.704 1.839 -7.253 1.00 90.62 224 TRP A N 1
ATOM 1831 C CA . TRP A 1 224 ? -34.681 2.808 -7.648 1.00 90.62 224 TRP A CA 1
ATOM 1832 C C . TRP A 1 224 ? -34.774 4.106 -6.834 1.00 90.62 224 TRP A C 1
ATOM 1834 O O . TRP A 1 224 ? -33.749 4.609 -6.363 1.00 90.62 224 TRP A O 1
ATOM 1844 N N . GLN A 1 225 ? -35.991 4.586 -6.572 1.00 90.25 225 GLN A N 1
ATOM 1845 C CA . GLN A 1 225 ? -36.242 5.745 -5.715 1.00 90.25 225 GLN A CA 1
ATOM 1846 C C . GLN A 1 225 ? -35.791 5.521 -4.266 1.00 90.25 225 GLN A C 1
ATOM 1848 O O . GLN A 1 225 ? -35.270 6.454 -3.658 1.00 90.25 225 GLN A O 1
ATOM 1853 N N . LEU A 1 226 ? -35.895 4.299 -3.724 1.00 92.31 226 LEU A N 1
ATOM 1854 C CA . LEU A 1 226 ? -35.360 3.969 -2.391 1.00 92.31 226 LEU A CA 1
ATOM 1855 C C . LEU A 1 226 ? -33.847 4.215 -2.286 1.00 92.31 226 LEU A C 1
ATOM 1857 O O . LEU A 1 226 ? -33.360 4.605 -1.228 1.00 92.31 226 LEU A O 1
ATOM 1861 N N . PHE A 1 227 ? -33.104 4.035 -3.381 1.00 90.00 227 PHE A N 1
ATOM 1862 C CA . PHE A 1 227 ? -31.670 4.334 -3.454 1.00 90.00 227 PHE A CA 1
ATOM 1863 C C . PHE A 1 227 ? -31.372 5.757 -3.956 1.00 90.00 227 PHE A C 1
ATOM 1865 O O . PHE A 1 227 ? -30.219 6.071 -4.256 1.00 90.00 227 PHE A O 1
ATOM 1872 N N . GLY A 1 228 ? -32.394 6.613 -4.070 1.00 90.50 228 GLY A N 1
ATOM 1873 C CA . GLY A 1 228 ? -32.265 7.987 -4.555 1.00 90.50 228 GLY A CA 1
ATOM 1874 C C . GLY A 1 228 ? -31.876 8.082 -6.032 1.00 90.50 228 GLY A C 1
ATOM 1875 O O . GLY A 1 228 ? -31.279 9.073 -6.447 1.00 90.50 228 GLY A O 1
ATOM 1876 N N . ARG A 1 229 ? -32.157 7.046 -6.830 1.00 89.00 229 ARG A N 1
ATOM 1877 C CA . ARG A 1 229 ? -31.808 6.984 -8.254 1.00 89.00 229 ARG A CA 1
ATOM 1878 C C . ARG A 1 229 ? -33.068 6.969 -9.112 1.00 89.00 229 ARG A C 1
ATOM 1880 O O . ARG A 1 229 ? -34.095 6.427 -8.718 1.00 89.00 229 ARG A O 1
ATOM 1887 N N . ASN A 1 230 ? -32.980 7.536 -10.311 1.00 89.25 230 ASN A N 1
ATOM 1888 C CA . ASN A 1 230 ? -34.058 7.475 -11.292 1.00 89.25 230 ASN A CA 1
ATOM 1889 C C . ASN A 1 230 ? -33.693 6.460 -12.378 1.00 89.25 230 ASN A C 1
ATOM 1891 O O . ASN A 1 230 ? -32.672 6.601 -13.053 1.00 89.25 230 ASN A O 1
ATOM 1895 N N . ARG A 1 231 ? -34.532 5.434 -12.531 1.00 84.38 231 ARG A N 1
ATOM 1896 C CA . ARG A 1 231 ? -34.317 4.354 -13.492 1.00 84.38 231 ARG A CA 1
ATOM 1897 C C . ARG A 1 231 ? -34.332 4.853 -14.934 1.00 84.38 231 ARG A C 1
ATOM 1899 O O . ARG A 1 231 ? -33.462 4.461 -15.702 1.00 84.38 231 ARG A O 1
ATOM 1906 N N . GLN A 1 232 ? -35.273 5.726 -15.290 1.00 84.19 232 GLN A N 1
ATOM 1907 C CA . GLN A 1 232 ? -35.368 6.266 -16.648 1.00 84.19 232 GLN A CA 1
ATOM 1908 C C . GLN A 1 232 ? -34.128 7.094 -16.994 1.00 84.19 232 GLN A C 1
ATOM 1910 O O . GLN A 1 232 ? -33.534 6.893 -18.046 1.00 84.19 232 GLN A O 1
ATOM 1915 N N . ALA A 1 233 ? -33.663 7.932 -16.064 1.00 85.94 233 ALA A N 1
ATOM 1916 C CA . ALA A 1 233 ? -32.440 8.714 -16.250 1.00 85.94 233 ALA A CA 1
ATOM 1917 C C . ALA A 1 233 ? -31.169 7.845 -16.319 1.00 85.94 233 ALA A C 1
ATOM 1919 O O . ALA A 1 233 ? -30.213 8.213 -16.992 1.00 85.94 233 ALA A O 1
ATOM 1920 N N . TYR A 1 234 ? -31.138 6.705 -15.619 1.00 82.88 234 TYR A N 1
ATOM 1921 C CA . TYR A 1 234 ? -30.020 5.760 -15.682 1.00 82.88 234 TYR A CA 1
ATOM 1922 C C . TYR A 1 234 ? -29.989 4.990 -17.008 1.00 82.88 234 TYR A C 1
ATOM 1924 O O . TYR A 1 234 ? -28.917 4.794 -17.565 1.00 82.88 234 TYR A O 1
ATOM 1932 N N . MET A 1 235 ? -31.154 4.571 -17.515 1.00 82.50 235 MET A N 1
ATOM 1933 C CA . MET A 1 235 ? -31.267 3.843 -18.785 1.00 82.50 235 MET A CA 1
ATOM 1934 C C . MET A 1 235 ? -31.072 4.742 -20.009 1.00 82.50 235 MET A C 1
ATOM 1936 O O . MET A 1 235 ? -30.543 4.273 -21.005 1.00 82.50 235 MET A O 1
ATOM 1940 N N . ALA A 1 236 ? -31.469 6.014 -19.929 1.00 83.62 236 ALA A N 1
ATOM 1941 C CA . ALA A 1 236 ? -31.272 7.003 -20.991 1.00 83.62 236 ALA A CA 1
ATOM 1942 C C . ALA A 1 236 ? -29.843 7.573 -21.040 1.00 83.62 236 ALA A C 1
ATOM 1944 O O . ALA A 1 236 ? -29.571 8.496 -21.803 1.00 83.62 236 ALA A O 1
ATOM 1945 N N . ARG A 1 237 ? -28.941 7.099 -20.175 1.00 80.75 237 ARG A N 1
ATOM 1946 C CA . ARG A 1 237 ? -27.561 7.562 -20.163 1.00 80.75 237 ARG A CA 1
ATOM 1947 C C . ARG A 1 237 ? -26.755 6.709 -21.135 1.00 80.75 237 ARG A C 1
ATOM 1949 O O . ARG A 1 237 ? -26.550 5.525 -20.880 1.00 80.75 237 ARG A O 1
ATOM 1956 N N . ASP A 1 238 ? -26.255 7.339 -22.188 1.00 70.44 238 ASP A N 1
ATOM 1957 C CA . ASP A 1 238 ? -25.294 6.725 -23.101 1.00 70.44 238 ASP A CA 1
ATOM 1958 C C . ASP A 1 238 ? -23.945 6.612 -22.382 1.00 70.44 238 ASP A C 1
ATOM 1960 O O . ASP A 1 238 ? -23.218 7.593 -22.200 1.00 70.44 238 ASP A O 1
ATOM 1964 N N . ILE A 1 239 ? -23.659 5.421 -21.855 1.00 66.38 239 ILE A N 1
ATOM 1965 C CA . ILE A 1 239 ? -22.436 5.121 -21.110 1.00 66.38 239 ILE A CA 1
ATOM 1966 C C . ILE A 1 239 ? -21.641 4.072 -21.892 1.00 66.38 239 ILE A C 1
ATOM 1968 O O . ILE A 1 239 ? -21.863 2.878 -21.726 1.00 66.38 239 ILE A O 1
ATOM 1972 N N . ASP A 1 240 ? -20.664 4.524 -22.676 1.00 57.88 240 ASP A N 1
ATOM 1973 C CA . ASP A 1 240 ? -19.625 3.678 -23.289 1.00 57.88 240 ASP A CA 1
ATOM 1974 C C . ASP A 1 240 ? -18.384 3.558 -22.366 1.00 57.88 240 ASP A C 1
ATOM 1976 O O . ASP A 1 240 ? -17.244 3.527 -22.823 1.00 57.88 240 ASP A O 1
ATOM 1980 N N . SER A 1 241 ? -18.579 3.570 -21.039 1.00 59.72 241 SER A N 1
ATOM 1981 C CA . SER A 1 241 ? -17.518 3.843 -20.048 1.00 59.72 241 SER A CA 1
ATOM 1982 C C . SER A 1 241 ? -16.862 2.605 -19.426 1.00 59.72 241 SER A C 1
ATOM 1984 O O . SER A 1 241 ? -16.507 2.635 -18.249 1.00 59.72 241 SER A O 1
ATOM 1986 N N . ASP A 1 242 ? -16.730 1.496 -20.144 1.00 59.66 242 ASP A N 1
ATOM 1987 C CA . ASP A 1 242 ? -16.046 0.325 -19.573 1.00 59.66 242 ASP A CA 1
ATOM 1988 C C . ASP A 1 242 ? -14.524 0.354 -19.823 1.00 59.66 242 ASP A C 1
ATOM 1990 O O . ASP A 1 242 ? -13.769 -0.244 -19.058 1.00 59.66 242 ASP A O 1
ATOM 1994 N N . ASP A 1 243 ? -14.049 1.105 -20.825 1.00 64.94 243 ASP A N 1
ATOM 1995 C CA . ASP A 1 243 ? -12.650 1.036 -21.283 1.00 64.94 243 ASP A CA 1
ATOM 1996 C C . ASP A 1 243 ? -11.698 2.082 -20.655 1.00 64.94 243 ASP A C 1
ATOM 1998 O O . ASP A 1 243 ? -10.478 1.917 -20.723 1.00 64.94 243 ASP A O 1
ATOM 2002 N N . ASP A 1 244 ? -12.205 3.151 -20.026 1.00 74.50 244 ASP A N 1
ATOM 2003 C CA . ASP A 1 244 ? -11.402 4.257 -19.467 1.00 74.50 244 ASP A CA 1
ATOM 2004 C C . ASP A 1 244 ? -11.511 4.420 -17.938 1.00 74.50 244 ASP A C 1
ATOM 2006 O O . ASP A 1 244 ? -10.897 5.316 -17.354 1.00 74.50 244 ASP A O 1
ATOM 2010 N N . MET A 1 245 ? -12.235 3.520 -17.266 1.00 86.19 245 MET A N 1
ATOM 2011 C CA . MET A 1 245 ? -12.406 3.539 -15.807 1.00 86.19 245 MET A CA 1
ATOM 2012 C C . MET A 1 245 ? -11.217 2.974 -15.017 1.00 86.19 245 MET A C 1
ATOM 2014 O O . MET A 1 245 ? -11.203 3.042 -13.785 1.00 86.19 245 MET A O 1
ATOM 2018 N N . GLU A 1 246 ? -10.193 2.451 -15.690 1.00 82.06 246 GLU A N 1
ATOM 2019 C CA . GLU A 1 246 ? -8.983 1.969 -15.029 1.00 82.06 246 GLU A CA 1
ATOM 2020 C C . GLU A 1 246 ? -7.906 3.057 -14.945 1.00 82.06 246 GLU A C 1
ATOM 2022 O O . GLU A 1 246 ? -7.373 3.549 -15.943 1.00 82.06 246 GLU A O 1
ATOM 2027 N N . ALA A 1 247 ? -7.513 3.404 -13.718 1.00 88.38 247 AL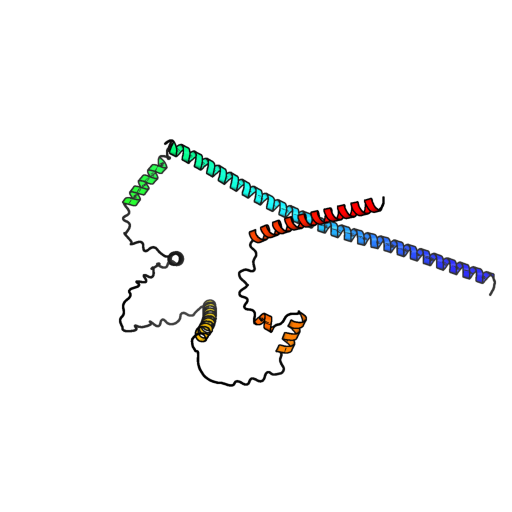A A N 1
ATOM 2028 C CA . ALA A 1 247 ? -6.367 4.272 -13.493 1.00 88.38 247 ALA A CA 1
ATOM 2029 C C . ALA A 1 247 ? -5.056 3.493 -13.690 1.00 88.38 247 ALA A C 1
ATOM 2031 O O . ALA A 1 247 ? -4.754 2.546 -12.964 1.00 88.38 247 ALA A O 1
ATOM 2032 N N . GLY A 1 248 ? -4.224 3.936 -14.63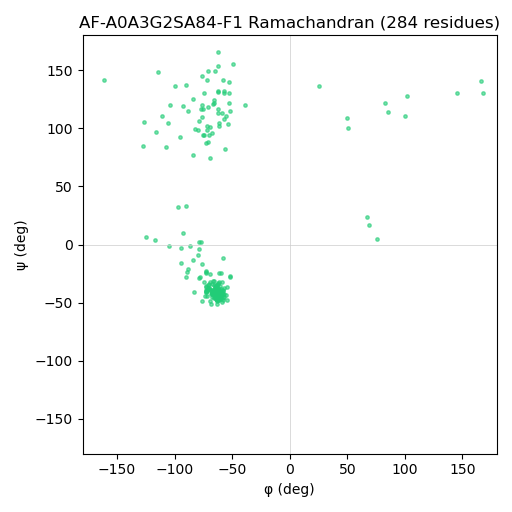7 1.00 87.69 248 GLY A N 1
ATOM 2033 C CA . GLY A 1 248 ? -2.864 3.416 -14.783 1.00 87.69 248 GLY A CA 1
ATOM 2034 C C . GLY A 1 248 ? -1.999 3.687 -13.542 1.00 87.69 248 GLY A C 1
ATOM 2035 O O . GLY A 1 248 ? -2.189 4.679 -12.836 1.00 87.69 248 GLY A O 1
ATOM 2036 N N . ALA A 1 249 ? -0.990 2.846 -13.301 1.00 87.44 249 ALA A N 1
ATOM 2037 C CA . ALA A 1 249 ? -0.111 2.950 -12.126 1.00 87.44 249 ALA A CA 1
ATOM 2038 C C . ALA A 1 249 ? 0.560 4.335 -11.970 1.00 87.44 249 ALA A C 1
ATOM 2040 O O . ALA A 1 249 ? 0.676 4.852 -10.860 1.00 87.44 249 ALA A O 1
ATOM 2041 N N . ASP A 1 250 ? 0.937 4.976 -13.080 1.00 86.94 250 ASP A N 1
ATOM 2042 C CA . ASP A 1 250 ? 1.533 6.320 -13.073 1.00 86.94 250 ASP A CA 1
ATOM 2043 C C . ASP A 1 250 ? 0.518 7.432 -12.753 1.00 86.94 250 ASP A C 1
ATOM 2045 O O . ASP A 1 250 ? 0.897 8.524 -12.324 1.00 86.94 250 ASP A O 1
ATOM 2049 N N . ALA A 1 251 ? -0.776 7.201 -12.992 1.00 89.62 251 ALA A N 1
ATOM 2050 C CA . ALA A 1 251 ? -1.833 8.122 -12.578 1.00 89.62 251 ALA A CA 1
ATOM 2051 C C . ALA A 1 251 ? -2.046 8.036 -11.061 1.00 89.62 251 ALA A C 1
ATOM 2053 O O . ALA A 1 251 ? -2.061 9.071 -10.397 1.00 89.62 251 ALA A O 1
ATOM 2054 N N . VAL A 1 252 ? -2.084 6.814 -10.516 1.00 90.50 252 VAL A N 1
ATOM 2055 C CA . VAL A 1 252 ? -2.187 6.568 -9.068 1.00 90.50 252 VAL A CA 1
ATOM 2056 C C . VAL A 1 252 ? -1.015 7.207 -8.321 1.00 90.50 252 VAL A C 1
ATOM 2058 O O . VAL A 1 252 ? -1.230 7.997 -7.407 1.00 90.50 252 VAL A O 1
ATOM 2061 N N . LEU A 1 253 ? 0.226 6.971 -8.762 1.00 91.12 253 LEU A N 1
ATOM 2062 C CA . LEU A 1 253 ? 1.414 7.525 -8.101 1.00 91.12 253 LEU A CA 1
ATOM 2063 C C . LEU A 1 253 ? 1.431 9.064 -8.092 1.00 91.12 253 LEU A C 1
ATOM 2065 O O . LEU A 1 253 ? 1.825 9.686 -7.103 1.00 91.12 253 LEU A O 1
ATOM 2069 N N . ARG A 1 254 ? 1.014 9.698 -9.195 1.00 91.50 254 ARG A N 1
ATOM 2070 C CA . ARG A 1 254 ? 0.926 11.165 -9.273 1.00 91.50 254 ARG A CA 1
ATOM 2071 C C . ARG A 1 254 ? -0.135 11.717 -8.330 1.00 91.50 254 ARG A C 1
ATOM 2073 O O . ARG A 1 254 ? 0.115 12.737 -7.689 1.00 91.50 254 ARG A O 1
ATOM 2080 N N . GLU A 1 255 ? -1.278 11.048 -8.228 1.00 92.50 255 GLU A N 1
ATOM 2081 C CA . GLU A 1 255 ? -2.358 11.469 -7.340 1.00 92.50 255 GLU A CA 1
ATOM 2082 C C . GLU A 1 255 ? -1.992 11.279 -5.862 1.00 92.50 255 GLU A C 1
ATOM 2084 O O . GLU A 1 255 ? -2.264 12.154 -5.042 1.00 92.50 255 GLU A O 1
ATOM 2089 N N . GLU A 1 256 ? -1.277 10.207 -5.518 1.00 92.56 256 GLU A N 1
ATOM 2090 C CA . GLU A 1 256 ? -0.754 9.991 -4.164 1.00 92.56 256 GLU A CA 1
ATOM 2091 C C . GLU A 1 256 ? 0.270 11.062 -3.763 1.00 92.56 256 GLU A C 1
ATOM 2093 O O . GLU A 1 256 ? 0.193 11.628 -2.668 1.00 92.56 256 GLU A O 1
ATOM 2098 N N . LEU A 1 257 ? 1.206 11.399 -4.659 1.00 92.81 257 LEU A N 1
ATOM 2099 C CA . LEU A 1 257 ? 2.171 12.481 -4.433 1.00 92.81 257 LEU A CA 1
ATOM 2100 C C . LEU A 1 257 ? 1.470 13.829 -4.249 1.00 92.81 257 LEU A C 1
ATOM 2102 O O . LEU A 1 257 ? 1.839 14.605 -3.363 1.00 92.81 257 LEU A O 1
ATOM 2106 N N . ARG A 1 258 ? 0.446 14.094 -5.064 1.00 91.19 258 ARG A N 1
ATOM 2107 C CA . ARG A 1 258 ? -0.374 15.300 -4.964 1.00 91.19 258 ARG A CA 1
ATOM 2108 C C . ARG A 1 258 ? -1.110 15.345 -3.627 1.00 91.19 258 ARG A C 1
ATOM 2110 O O . ARG A 1 258 ? -0.965 16.326 -2.902 1.00 91.19 258 ARG A O 1
ATOM 2117 N N . SER A 1 259 ? -1.811 14.278 -3.261 1.00 89.69 259 SER A N 1
ATOM 2118 C CA . SER A 1 259 ? -2.556 14.166 -2.001 1.00 89.69 259 SER A CA 1
ATOM 2119 C C . SER A 1 259 ? -1.645 14.331 -0.782 1.00 89.69 259 SER A C 1
ATOM 2121 O O . SER A 1 259 ? -1.964 15.082 0.135 1.00 89.69 259 SER A O 1
ATOM 2123 N N . SER A 1 260 ? -0.451 13.727 -0.802 1.00 91.12 260 SER A N 1
ATOM 2124 C CA . SER A 1 260 ? 0.549 13.891 0.262 1.00 91.12 260 SER A CA 1
ATOM 2125 C C . SER A 1 260 ? 1.049 15.332 0.400 1.00 91.12 260 SER A C 1
ATOM 2127 O O . SER A 1 260 ? 1.324 15.791 1.511 1.00 91.12 260 SER A O 1
ATOM 2129 N N . ALA A 1 261 ? 1.215 16.046 -0.715 1.00 90.81 261 ALA A N 1
ATOM 2130 C CA . ALA A 1 261 ? 1.647 17.439 -0.692 1.00 90.81 261 ALA A CA 1
ATOM 2131 C C . ALA A 1 261 ? 0.537 18.370 -0.181 1.00 90.81 261 ALA A C 1
ATOM 2133 O O . ALA A 1 261 ? 0.820 19.302 0.572 1.00 90.81 261 ALA A O 1
ATOM 2134 N N . PHE A 1 262 ? -0.716 18.108 -0.562 1.00 90.19 262 PHE A N 1
ATOM 2135 C CA . PHE A 1 262 ? -1.865 18.872 -0.078 1.00 90.19 262 PHE A CA 1
ATOM 2136 C C . PHE A 1 262 ? -2.120 18.650 1.412 1.00 90.19 262 PHE A C 1
ATOM 2138 O O . PHE A 1 262 ? -2.245 19.645 2.119 1.00 90.19 262 PHE A O 1
ATOM 2145 N N . GLY A 1 263 ? -2.085 17.401 1.892 1.00 92.19 263 GLY A N 1
ATOM 2146 C CA . GLY A 1 263 ? -2.260 17.090 3.316 1.00 92.19 263 GLY A CA 1
ATOM 2147 C C . GLY A 1 263 ? -1.222 17.791 4.193 1.00 92.19 263 GLY A C 1
ATOM 2148 O O . GLY A 1 263 ? -1.582 18.514 5.110 1.00 92.19 263 GLY A O 1
ATOM 2149 N N . ARG A 1 264 ? 0.067 17.729 3.824 1.00 90.69 264 ARG A N 1
ATOM 2150 C CA . ARG A 1 264 ? 1.122 18.454 4.560 1.00 90.69 264 ARG A CA 1
ATOM 2151 C C . ARG A 1 264 ? 0.889 19.964 4.616 1.00 90.69 264 ARG A C 1
ATOM 2153 O O . ARG A 1 264 ? 1.107 20.586 5.647 1.00 90.69 264 ARG A O 1
ATOM 2160 N N . ARG A 1 265 ? 0.428 20.564 3.516 1.00 90.69 265 ARG A N 1
ATOM 2161 C CA . ARG A 1 265 ? 0.136 22.006 3.456 1.00 90.69 265 ARG A CA 1
ATOM 2162 C C . ARG A 1 265 ? -1.131 22.386 4.237 1.00 90.69 265 ARG A C 1
ATOM 2164 O O . ARG A 1 265 ? -1.315 23.561 4.557 1.00 90.69 265 ARG A O 1
ATOM 2171 N N . GLU A 1 266 ? -2.055 21.456 4.430 1.00 91.12 266 GLU A N 1
ATOM 2172 C CA . GLU A 1 266 ? -3.246 21.644 5.259 1.00 91.12 266 GLU A CA 1
ATOM 2173 C C . GLU A 1 266 ? -2.873 21.560 6.742 1.00 91.12 266 GLU A C 1
ATOM 2175 O O . GLU A 1 266 ? -3.128 22.523 7.463 1.00 91.12 266 GLU A O 1
ATOM 2180 N N . ASP A 1 267 ? -2.118 20.529 7.134 1.00 92.56 267 ASP A N 1
ATOM 2181 C CA . ASP A 1 267 ? -1.578 20.361 8.489 1.00 92.56 267 ASP A CA 1
ATOM 2182 C C . ASP A 1 267 ? -0.762 21.591 8.929 1.00 92.56 267 ASP A C 1
ATOM 2184 O O . ASP A 1 267 ? -1.002 22.164 9.989 1.00 92.56 267 ASP A O 1
ATOM 2188 N N . GLU A 1 268 ? 0.152 22.078 8.079 1.00 89.81 268 GLU A N 1
ATOM 2189 C CA . GLU A 1 268 ? 0.958 23.276 8.364 1.00 89.81 268 GLU A CA 1
ATOM 2190 C C . GLU A 1 268 ? 0.101 24.537 8.563 1.00 89.81 268 GLU A C 1
ATOM 2192 O O . GLU A 1 268 ? 0.433 25.402 9.378 1.00 89.81 268 GLU A O 1
ATOM 2197 N N . ARG A 1 269 ? -1.007 24.667 7.821 1.00 90.56 269 ARG A N 1
ATOM 2198 C CA . ARG A 1 269 ? -1.928 25.805 7.960 1.00 90.56 269 ARG A CA 1
ATOM 2199 C C . ARG A 1 269 ? -2.734 25.716 9.250 1.00 90.56 269 ARG A C 1
ATOM 2201 O O . ARG A 1 269 ? -2.904 26.736 9.919 1.00 90.56 269 ARG A O 1
ATOM 2208 N N . GLU A 1 270 ? -3.198 24.527 9.618 1.00 89.25 270 GLU A N 1
ATOM 2209 C CA . GLU A 1 270 ? -3.893 24.313 10.887 1.00 89.25 270 GLU A CA 1
ATOM 2210 C C . GLU A 1 270 ? -2.964 24.537 12.085 1.00 89.25 270 GLU A C 1
ATOM 2212 O O . GLU A 1 270 ? -3.349 25.203 13.048 1.00 89.25 270 GLU A O 1
ATOM 2217 N N . GLU A 1 271 ? -1.713 24.078 12.012 1.00 89.56 271 GLU A N 1
ATOM 2218 C CA . GLU A 1 271 ? -0.713 24.319 13.054 1.00 89.56 271 GLU A CA 1
ATOM 2219 C C . GLU A 1 271 ? -0.430 25.814 13.248 1.00 89.56 271 GLU A C 1
ATOM 2221 O O . GLU A 1 271 ? -0.380 26.289 14.387 1.00 89.56 271 GLU A O 1
ATOM 2226 N N . GLN A 1 272 ? -0.300 26.580 12.158 1.00 88.44 272 GLN A N 1
ATOM 2227 C CA . GLN A 1 272 ? -0.136 28.036 12.226 1.00 88.44 272 GLN A CA 1
ATOM 2228 C C . GLN A 1 272 ? -1.345 28.710 12.882 1.00 88.44 272 GLN A C 1
ATOM 2230 O O . GLN A 1 272 ? -1.170 29.514 13.801 1.00 88.44 272 GLN A O 1
ATOM 2235 N N . HIS A 1 273 ? -2.562 28.333 12.486 1.00 88.12 273 HIS A N 1
ATOM 2236 C CA . HIS A 1 273 ? -3.785 28.872 13.080 1.00 88.12 273 HIS A CA 1
ATOM 2237 C C . HIS A 1 273 ? -3.879 28.554 14.584 1.00 88.12 273 HIS A C 1
ATOM 2239 O O . HIS A 1 273 ? -4.171 29.430 15.399 1.00 88.12 273 HIS A O 1
ATOM 2245 N N . LEU A 1 274 ? -3.546 27.325 14.989 1.00 89.31 274 LEU A N 1
ATOM 2246 C CA . LEU A 1 274 ? -3.530 26.915 16.396 1.00 89.31 274 LEU A CA 1
ATOM 2247 C C . LEU A 1 274 ? -2.470 27.657 17.218 1.00 89.31 274 LEU A C 1
ATOM 2249 O O . LEU A 1 274 ? -2.709 27.987 18.384 1.00 89.31 274 LEU A O 1
ATOM 2253 N N . LEU A 1 275 ? -1.293 27.919 16.649 1.00 89.12 275 LEU A N 1
ATOM 2254 C CA . LEU A 1 275 ? -0.251 28.710 17.305 1.00 89.12 275 LEU A CA 1
ATOM 2255 C C . LEU A 1 275 ? -0.684 30.169 17.476 1.00 89.12 275 LEU A C 1
ATOM 2257 O O . LEU A 1 275 ? -0.473 30.743 18.547 1.00 89.12 275 LEU A O 1
ATOM 2261 N N . GLU A 1 276 ? -1.332 30.758 16.473 1.00 86.81 276 GLU A N 1
ATOM 2262 C CA . GLU A 1 276 ? -1.899 32.103 16.573 1.00 86.81 276 GLU A CA 1
ATOM 2263 C C . GLU A 1 276 ? -3.007 32.184 17.627 1.00 86.81 276 GLU A C 1
ATOM 2265 O O . GLU A 1 276 ? -2.994 33.098 18.455 1.00 86.81 276 GLU A O 1
ATOM 2270 N N . GLU A 1 277 ? -3.917 31.209 17.681 1.00 87.31 277 GLU A N 1
ATOM 2271 C CA . GLU A 1 277 ? -4.930 31.135 18.737 1.00 87.31 277 GLU A CA 1
ATOM 2272 C C . GLU A 1 277 ? -4.312 30.991 20.130 1.00 87.31 277 GLU A C 1
ATOM 2274 O O . GLU A 1 277 ? -4.752 31.651 21.075 1.00 87.31 277 GLU A O 1
ATOM 2279 N N . LYS A 1 278 ? -3.275 30.155 20.280 1.00 87.69 278 LYS A N 1
ATOM 2280 C CA . LYS A 1 278 ? -2.547 30.006 21.548 1.00 87.69 278 LYS A CA 1
ATOM 2281 C C . LYS A 1 278 ? -1.890 31.318 21.967 1.00 87.69 278 LYS A C 1
ATOM 2283 O O . LYS A 1 278 ? -2.009 31.696 23.130 1.00 87.69 278 LYS A O 1
ATOM 2288 N N . ARG A 1 279 ? -1.261 32.043 21.034 1.00 85.75 279 ARG A N 1
ATOM 2289 C CA . ARG A 1 279 ? -0.670 33.365 21.304 1.00 85.75 279 ARG A CA 1
ATOM 2290 C C . ARG A 1 279 ? -1.730 34.394 21.684 1.00 85.75 279 ARG A C 1
ATOM 2292 O O . ARG A 1 279 ? -1.523 35.139 22.635 1.00 85.75 279 ARG A O 1
ATOM 2299 N N . ARG A 1 280 ? -2.881 34.410 21.005 1.00 83.50 280 ARG A N 1
ATOM 2300 C CA . ARG A 1 280 ? -4.012 35.285 21.361 1.00 83.50 280 ARG A CA 1
ATOM 2301 C C . ARG A 1 280 ? -4.540 34.985 22.762 1.00 83.50 280 ARG A C 1
ATOM 2303 O O . ARG A 1 280 ? -4.752 35.914 23.530 1.00 83.50 280 ARG A O 1
ATOM 2310 N N . LYS A 1 281 ? -4.698 33.707 23.118 1.00 83.69 281 LYS A N 1
ATOM 2311 C CA . LYS A 1 281 ? -5.139 33.290 24.460 1.00 83.69 281 LYS A CA 1
ATOM 2312 C C . LYS A 1 281 ? -4.124 33.653 25.543 1.00 83.69 281 LYS A C 1
ATOM 2314 O O . LYS A 1 281 ? -4.534 34.137 26.587 1.00 83.69 281 LYS A O 1
ATOM 2319 N N . GLN A 1 282 ? -2.825 33.464 25.298 1.00 77.25 282 GLN A N 1
ATOM 2320 C CA . GLN A 1 282 ? -1.772 33.855 26.245 1.00 77.25 282 GLN A CA 1
ATOM 2321 C C . GLN A 1 282 ? -1.699 35.373 26.436 1.00 77.25 282 GLN A C 1
ATOM 2323 O O . GLN A 1 282 ? -1.606 35.827 27.569 1.00 77.25 282 GLN A O 1
ATOM 2328 N N . ASN A 1 283 ? -1.816 36.150 25.356 1.00 74.88 283 ASN A N 1
ATOM 2329 C CA . ASN A 1 283 ? -1.841 37.612 25.432 1.00 74.88 283 ASN A CA 1
ATOM 2330 C C . ASN A 1 283 ? -3.118 38.164 26.088 1.00 74.88 283 ASN A C 1
ATOM 2332 O O . ASN A 1 283 ? -3.085 39.270 26.602 1.00 74.88 283 ASN A O 1
ATOM 2336 N N . ALA A 1 284 ? -4.238 37.434 26.054 1.00 75.56 284 ALA A N 1
ATOM 2337 C CA . ALA A 1 284 ? -5.486 37.829 26.718 1.00 75.56 284 ALA A CA 1
ATOM 2338 C C . ALA A 1 284 ? -5.538 37.447 28.211 1.00 75.56 284 ALA A C 1
ATOM 2340 O O . ALA A 1 284 ? -6.426 37.897 28.929 1.00 75.56 284 ALA A O 1
ATOM 2341 N N . LEU A 1 285 ? -4.623 36.584 28.662 1.00 63.81 285 LEU A N 1
ATOM 2342 C CA . LEU A 1 285 ? -4.501 36.119 30.049 1.00 63.81 285 LEU A CA 1
ATOM 2343 C C . LEU A 1 285 ? -3.499 36.940 30.871 1.00 63.81 285 LEU A C 1
ATOM 2345 O O . LEU A 1 285 ? -3.329 36.657 32.057 1.00 63.81 285 LEU A O 1
ATOM 2349 N N . HIS A 1 286 ? -2.831 37.908 30.243 1.00 48.44 286 HIS A N 1
ATOM 2350 C CA . HIS A 1 286 ? -1.769 38.717 30.826 1.00 48.44 286 HIS A CA 1
ATOM 2351 C C . HIS A 1 286 ? -2.156 40.193 30.881 1.00 48.44 286 HIS A C 1
ATOM 2353 O O . HIS A 1 286 ? -1.666 40.860 31.822 1.00 48.44 286 HIS A O 1
#

Sequence (286 aa):
MGSSELKRAALEQSQKQRSQLDKALEERARKKRDDERVQSERANQRAEWMARERLRREKQRALDQERIEMQKDAQKRREAAARAAEKAAIEKAVGRTAKRAPALDKARSVAVQHRSQVRRPRETVTALTREEKRMKRMAKDMGVPFRPQKVRVRSDASEAAPSQVHTLAPRRQNAREEFIAQERRRKELRHQQREEEDEEEDEDSDEDDVEPGPSHASIRDQIWQLFGRNRQAYMARDIDSDDDMEAGADAVLREELRSSAFGRREDEREEQHLLEEKRRKQNALH

Solvent-accessible surface area (backbone atoms only — not comparable to full-atom values): 17425 Å² total; per-residue (Å²): 134,59,79,69,56,57,55,51,52,55,51,51,51,51,51,51,52,49,55,51,51,53,51,53,52,51,51,53,55,48,51,52,51,52,51,51,50,54,49,50,52,53,50,47,53,50,50,52,51,52,51,54,50,48,53,52,52,51,54,50,51,51,53,51,49,52,52,51,50,53,51,51,51,51,47,53,52,51,52,52,50,49,54,51,50,50,52,52,50,52,35,47,72,73,65,54,63,78,81,70,60,70,69,59,56,51,52,47,52,53,50,51,52,54,55,70,68,52,83,70,81,87,66,81,78,73,83,69,50,76,64,54,51,50,50,42,50,52,22,56,77,69,73,43,88,70,74,83,84,79,78,74,87,68,92,76,90,82,88,88,86,88,82,82,86,79,85,71,80,82,73,86,70,53,75,69,53,50,51,54,51,51,52,49,50,55,52,48,52,59,47,47,62,61,57,62,73,75,73,72,92,80,86,81,87,85,89,79,87,72,79,82,61,91,54,72,60,56,61,52,44,49,57,29,46,75,72,76,40,58,55,68,66,59,70,72,48,90,74,88,66,81,83,74,74,71,78,52,72,73,55,52,55,52,5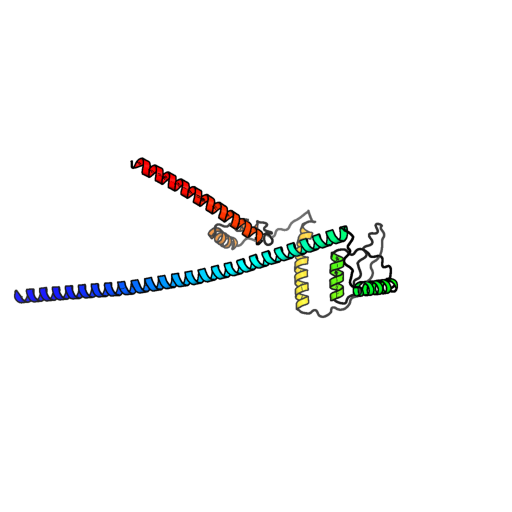1,51,54,49,51,55,53,50,51,54,57,48,53,54,50,51,52,50,53,52,51,51,51,49,50,52,52,54,64,73,74,108

InterPro domains:
  IPR013256 Chromatin SPT2 [PF08243] (185-282)
  IPR013256 Chromatin SPT2 [SM00784] (169-284)

Mean predicted aligned error: 23.12 Å

Radius of gyration: 44.34 Å; Cα contacts (8 Å, |Δi|>4): 26; chains: 1; bounding box: 95×70×143 Å